Protein AF-A0A0F2N5J2-F1 (afdb_monomer)

Radius of gyration: 22.94 Å; Cα contacts (8 Å, |Δi|>4): 394; chains: 1; bounding box: 51×41×60 Å

Mean predicted aligned error: 8.31 Å

Sequence (215 aa):
MISTAQNNQRIVLIDVRDAEEAQTAHIENDVSIPWNVFIESKDKFPTDKNATIVLYGKNSKDGLALYPLVRGWGYLNVTVLEGGFNNWQANGLPIQNDTPATTITYVPFQKPGVLNIEDFIKAVKTTVSSVILLDVRSDEEVEEGKISGALAIPVDELTERIGEVSRDKRIYAYCSAGIRAEMAYLILKKSGYDAGYLDAELFITRSGEYRIIRK

Structure (mmCIF, N/CA/C/O backbone):
data_AF-A0A0F2N5J2-F1
#
_entry.id   AF-A0A0F2N5J2-F1
#
loop_
_atom_site.group_PDB
_atom_site.id
_atom_site.type_symbol
_atom_site.label_atom_id
_atom_site.label_alt_id
_atom_site.label_comp_id
_atom_site.label_asym_id
_atom_site.label_entity_id
_atom_site.label_seq_id
_atom_site.pdbx_PDB_ins_code
_atom_site.Cartn_x
_atom_site.Cartn_y
_atom_site.Cartn_z
_atom_site.occupancy
_atom_site.B_iso_or_equiv
_atom_site.auth_seq_id
_atom_site.auth_comp_id
_atom_site.auth_asym_id
_atom_site.auth_atom_id
_atom_site.pdbx_PDB_model_num
ATOM 1 N N . MET A 1 1 ? -7.988 -26.681 -14.329 1.00 30.47 1 MET A N 1
ATOM 2 C CA . MET A 1 1 ? -8.448 -25.280 -14.239 1.00 30.47 1 MET A CA 1
ATOM 3 C C . MET A 1 1 ? -7.308 -24.481 -13.646 1.00 30.47 1 MET A C 1
ATOM 5 O O . MET A 1 1 ? -6.969 -24.707 -12.493 1.00 30.47 1 MET A O 1
ATOM 9 N N . ILE A 1 2 ? -6.628 -23.683 -14.468 1.00 29.19 2 ILE A N 1
ATOM 10 C CA . ILE A 1 2 ? -5.480 -22.885 -14.032 1.00 29.19 2 ILE A CA 1
ATOM 11 C C . ILE A 1 2 ? -6.042 -21.757 -13.171 1.00 29.19 2 ILE A C 1
ATOM 13 O O . ILE A 1 2 ? -6.835 -20.947 -13.641 1.00 29.19 2 ILE A O 1
ATOM 17 N N . SER A 1 3 ? -5.683 -21.778 -11.892 1.00 29.69 3 SER A N 1
ATOM 18 C CA . SER A 1 3 ? -5.904 -20.683 -10.959 1.00 29.69 3 SER A CA 1
ATOM 19 C C . SER A 1 3 ? -5.231 -19.435 -11.529 1.00 29.69 3 SER A C 1
ATOM 21 O O . SER A 1 3 ? -4.011 -19.311 -11.446 1.00 29.69 3 SER A O 1
ATOM 23 N N . THR A 1 4 ? -6.003 -18.511 -12.098 1.00 34.12 4 THR A N 1
ATOM 24 C CA . THR A 1 4 ? -5.588 -17.118 -12.286 1.00 34.12 4 THR A CA 1
ATOM 25 C C . THR A 1 4 ? -5.356 -16.514 -10.907 1.00 34.12 4 THR A C 1
ATOM 27 O O . THR A 1 4 ? -6.242 -15.884 -10.330 1.00 34.12 4 THR A O 1
ATOM 30 N N . ALA A 1 5 ? -4.165 -16.739 -10.350 1.00 33.78 5 ALA A N 1
ATOM 31 C CA . ALA A 1 5 ? -3.621 -15.828 -9.366 1.00 33.78 5 ALA A CA 1
ATOM 32 C C . ALA A 1 5 ? -3.534 -14.486 -10.092 1.00 33.78 5 ALA A C 1
ATOM 34 O O . ALA A 1 5 ? -2.721 -14.322 -10.999 1.00 33.78 5 ALA A O 1
ATOM 35 N N . GLN A 1 6 ? -4.448 -13.566 -9.780 1.00 36.41 6 GLN A N 1
ATOM 36 C CA . GLN A 1 6 ? -4.275 -12.174 -10.165 1.00 36.41 6 GLN A CA 1
ATOM 37 C C . GLN A 1 6 ? -2.904 -11.778 -9.635 1.00 36.41 6 GLN A C 1
ATOM 39 O O . GLN A 1 6 ? -2.673 -11.815 -8.425 1.00 36.41 6 GLN A O 1
ATOM 44 N N . ASN A 1 7 ? -1.967 -11.554 -10.554 1.00 41.50 7 ASN A N 1
ATOM 45 C CA . ASN A 1 7 ? -0.589 -11.291 -10.206 1.00 41.50 7 ASN A CA 1
ATOM 46 C C . ASN A 1 7 ? -0.612 -9.976 -9.424 1.00 41.50 7 ASN A C 1
ATOM 48 O O . ASN A 1 7 ? -0.911 -8.920 -9.978 1.00 41.50 7 ASN A O 1
ATOM 52 N N . ASN A 1 8 ? -0.436 -10.064 -8.106 1.00 47.66 8 ASN A N 1
ATOM 53 C CA . ASN A 1 8 ? -0.607 -8.959 -7.165 1.00 47.66 8 ASN A CA 1
ATOM 54 C C . ASN A 1 8 ? 0.647 -8.070 -7.235 1.00 47.66 8 ASN A C 1
ATOM 56 O O . ASN A 1 8 ? 1.398 -7.917 -6.267 1.00 47.66 8 ASN A O 1
ATOM 60 N N . GLN A 1 9 ? 0.949 -7.581 -8.437 1.00 55.22 9 GLN A N 1
ATOM 61 C CA . GLN A 1 9 ? 2.196 -6.913 -8.744 1.00 55.22 9 GLN A CA 1
ATOM 62 C C . GLN A 1 9 ? 2.136 -5.486 -8.214 1.00 55.22 9 GLN A C 1
ATOM 64 O O . GLN A 1 9 ? 1.584 -4.577 -8.824 1.00 55.22 9 GLN A O 1
ATOM 69 N N . ARG A 1 10 ? 2.769 -5.292 -7.054 1.00 69.56 10 ARG A N 1
ATOM 70 C CA . ARG A 1 10 ? 3.089 -3.966 -6.496 1.00 69.56 10 ARG A CA 1
ATOM 71 C C . ARG A 1 10 ? 3.988 -3.137 -7.418 1.00 69.56 10 ARG A C 1
ATOM 73 O O . ARG A 1 10 ? 4.143 -1.938 -7.199 1.00 69.56 10 ARG A O 1
ATOM 80 N N . ILE A 1 11 ? 4.617 -3.803 -8.384 1.00 85.62 11 ILE A N 1
ATOM 81 C CA . ILE A 1 11 ? 5.654 -3.285 -9.259 1.00 85.62 11 ILE A CA 1
ATOM 82 C C . ILE A 1 11 ? 5.129 -3.296 -10.690 1.00 85.62 11 ILE A C 1
ATOM 84 O O . ILE A 1 11 ? 4.747 -4.344 -11.200 1.00 85.62 11 ILE A O 1
ATOM 88 N N . VAL A 1 12 ? 5.173 -2.139 -11.339 1.00 93.38 12 VAL A N 1
ATOM 89 C CA . VAL A 1 12 ? 5.055 -2.017 -12.789 1.00 93.38 12 VAL A CA 1
ATOM 90 C C . VAL A 1 12 ? 6.471 -2.010 -13.350 1.00 93.38 12 VAL A C 1
ATOM 92 O O . VAL A 1 12 ? 7.182 -1.010 -13.231 1.00 93.38 12 VAL A O 1
ATOM 95 N N . LEU A 1 13 ? 6.897 -3.144 -13.901 1.00 95.81 13 LEU A N 1
ATOM 96 C CA . LEU A 1 13 ? 8.190 -3.285 -14.564 1.00 95.81 13 LEU A CA 1
ATOM 97 C C . LEU A 1 13 ? 8.036 -2.877 -16.031 1.00 95.81 13 LEU A C 1
ATOM 99 O O . LEU A 1 13 ? 7.227 -3.460 -16.744 1.00 95.81 13 LEU A O 1
ATOM 103 N N . ILE A 1 14 ? 8.776 -1.863 -16.469 1.00 97.69 14 ILE A N 1
ATOM 104 C CA . ILE A 1 14 ? 8.635 -1.272 -17.800 1.00 97.69 14 ILE A CA 1
ATOM 105 C C . ILE A 1 14 ? 9.937 -1.432 -18.573 1.00 97.69 14 ILE A C 1
ATOM 107 O O . ILE A 1 14 ? 10.968 -0.879 -18.177 1.00 97.69 14 ILE A O 1
ATOM 111 N N . ASP A 1 15 ? 9.855 -2.150 -19.688 1.00 98.25 15 ASP A N 1
ATOM 112 C CA . ASP A 1 15 ? 10.911 -2.242 -20.688 1.00 98.25 15 ASP A CA 1
ATOM 113 C C . ASP A 1 15 ? 10.831 -1.040 -21.628 1.00 98.25 15 ASP A C 1
ATOM 115 O O . ASP A 1 15 ? 9.822 -0.846 -22.311 1.00 98.25 15 ASP A O 1
ATOM 119 N N . VAL A 1 16 ? 11.887 -0.232 -21.654 1.00 98.00 16 VAL A N 1
ATOM 120 C CA . VAL A 1 16 ? 11.974 0.972 -22.493 1.00 98.00 16 VAL A CA 1
ATOM 121 C C . VAL A 1 16 ? 12.833 0.779 -23.741 1.00 98.00 16 VAL A C 1
ATOM 123 O O . VAL A 1 16 ? 13.065 1.746 -24.470 1.00 98.00 16 VAL A O 1
ATOM 126 N N . ARG A 1 17 ? 13.310 -0.448 -23.996 1.00 97.94 17 ARG A N 1
ATOM 127 C CA . ARG A 1 17 ? 14.031 -0.810 -25.226 1.00 97.94 17 ARG A CA 1
ATOM 128 C C . ARG A 1 17 ? 13.139 -0.691 -26.458 1.00 97.94 17 ARG A C 1
ATOM 130 O O . ARG A 1 17 ? 11.915 -0.593 -26.364 1.00 97.94 17 ARG A O 1
ATOM 137 N N . ASP A 1 18 ? 13.762 -0.744 -27.629 1.00 95.94 18 ASP A N 1
ATOM 138 C CA . ASP A 1 18 ? 13.030 -0.825 -28.887 1.00 95.94 18 ASP A CA 1
ATOM 139 C C . ASP A 1 18 ? 12.170 -2.098 -28.943 1.00 95.94 18 ASP A C 1
ATOM 141 O O . ASP A 1 18 ? 12.540 -3.153 -28.420 1.00 95.94 18 ASP A O 1
ATOM 145 N N . ALA A 1 19 ? 11.019 -2.012 -29.615 1.00 94.81 19 ALA A N 1
ATOM 146 C CA . ALA A 1 19 ? 10.043 -3.103 -29.670 1.00 94.81 19 ALA A CA 1
ATOM 147 C C . ALA A 1 19 ? 10.635 -4.419 -30.210 1.00 94.81 19 ALA A C 1
ATOM 149 O O . ALA A 1 19 ? 10.244 -5.496 -29.772 1.00 94.81 19 ALA A O 1
ATOM 150 N N . GLU A 1 20 ? 11.598 -4.342 -31.132 1.00 94.75 20 GLU A N 1
ATOM 151 C CA . GLU A 1 20 ? 12.280 -5.511 -31.700 1.00 94.75 20 GLU A CA 1
ATOM 152 C C . GLU A 1 20 ? 13.169 -6.228 -30.670 1.00 94.75 20 GLU A C 1
ATOM 154 O O . GLU A 1 20 ? 13.201 -7.462 -30.618 1.00 94.75 20 GLU A O 1
ATOM 159 N N . GLU A 1 21 ? 13.862 -5.469 -29.811 1.00 95.69 21 GLU A N 1
ATOM 160 C CA . GLU A 1 21 ? 14.674 -6.031 -28.727 1.00 95.69 21 GLU A CA 1
ATOM 161 C C . GLU A 1 21 ? 13.779 -6.720 -27.688 1.00 95.69 21 GLU A C 1
ATOM 163 O O . GLU A 1 21 ? 14.081 -7.841 -27.274 1.00 95.69 21 GLU A O 1
ATOM 168 N N . ALA A 1 22 ? 12.663 -6.084 -27.315 1.00 95.06 22 ALA A N 1
ATOM 169 C CA . ALA A 1 22 ? 11.683 -6.645 -26.384 1.00 95.06 22 ALA A CA 1
ATOM 170 C C . ALA A 1 22 ? 10.996 -7.902 -26.949 1.00 95.06 22 ALA A C 1
ATOM 172 O O . ALA A 1 22 ? 10.815 -8.881 -26.234 1.00 95.06 22 ALA A O 1
ATOM 173 N N . GLN A 1 23 ? 10.677 -7.910 -28.248 1.00 95.38 23 GLN A N 1
ATOM 174 C CA . GLN A 1 23 ? 10.078 -9.058 -28.937 1.00 95.38 23 GLN A CA 1
ATOM 175 C C . GLN A 1 23 ? 11.035 -10.252 -29.060 1.00 95.38 23 GLN A C 1
ATOM 177 O O . GLN A 1 23 ? 10.583 -11.389 -29.188 1.00 95.38 23 GLN A O 1
ATOM 182 N N . THR A 1 24 ? 12.347 -10.003 -29.052 1.00 96.19 24 THR A N 1
ATOM 183 C CA . THR A 1 24 ? 13.354 -11.070 -29.076 1.00 96.19 24 THR A CA 1
ATOM 184 C C . THR A 1 24 ? 13.445 -11.755 -27.717 1.00 96.19 24 THR A C 1
ATOM 186 O O . THR A 1 24 ? 13.413 -12.981 -27.652 1.00 96.19 24 THR A O 1
ATOM 189 N N . ALA A 1 25 ? 13.586 -10.966 -26.649 1.00 97.25 25 ALA A N 1
ATOM 190 C CA . ALA A 1 25 ? 13.591 -11.459 -25.279 1.00 97.25 25 ALA A CA 1
ATOM 191 C C . ALA A 1 25 ? 13.340 -10.322 -24.282 1.00 97.25 25 ALA A C 1
ATOM 193 O O . ALA A 1 25 ? 13.910 -9.237 -24.428 1.00 97.25 25 ALA A O 1
ATOM 194 N N . HIS A 1 26 ? 12.574 -10.587 -23.226 1.00 97.75 26 HIS A N 1
ATOM 195 C CA . HIS A 1 26 ? 12.213 -9.601 -22.202 1.00 97.75 26 HIS A CA 1
ATOM 196 C C . HIS A 1 26 ? 12.079 -10.234 -20.808 1.00 97.75 26 HIS A C 1
ATOM 198 O O . HIS A 1 26 ? 12.213 -11.450 -20.649 1.00 97.75 26 HIS A O 1
ATOM 204 N N . ILE A 1 27 ? 11.918 -9.413 -19.769 1.00 96.62 27 ILE A N 1
ATOM 205 C CA . ILE A 1 27 ? 11.796 -9.900 -18.388 1.00 96.62 27 ILE A CA 1
ATOM 206 C C . ILE A 1 27 ? 10.358 -10.365 -18.143 1.00 96.62 27 ILE A C 1
ATOM 208 O O . ILE A 1 27 ? 9.403 -9.743 -18.591 1.00 96.62 27 ILE A O 1
ATOM 212 N N . GLU A 1 28 ? 10.186 -11.462 -17.407 1.00 91.44 28 GLU A N 1
ATOM 213 C CA . GLU A 1 28 ? 8.856 -11.975 -17.081 1.00 91.44 28 GLU A CA 1
ATOM 214 C C . GLU A 1 28 ? 7.981 -10.930 -16.356 1.00 91.44 28 GLU A C 1
ATOM 216 O O . GLU A 1 28 ? 8.405 -10.320 -15.371 1.00 91.44 28 GLU A O 1
ATOM 221 N N . ASN A 1 29 ? 6.724 -10.799 -16.799 1.00 89.12 29 ASN A N 1
ATOM 222 C CA . ASN A 1 29 ? 5.717 -9.870 -16.270 1.00 89.12 29 ASN A CA 1
ATOM 223 C C . ASN A 1 29 ? 6.063 -8.375 -16.405 1.00 89.12 29 ASN A C 1
ATOM 225 O O . ASN A 1 29 ? 5.572 -7.556 -15.622 1.00 89.12 29 ASN A O 1
ATOM 229 N N . ASP A 1 30 ? 6.915 -8.010 -17.357 1.00 94.75 30 ASP A N 1
ATOM 230 C CA . ASP A 1 30 ? 7.112 -6.616 -17.723 1.00 94.75 30 ASP A CA 1
ATOM 231 C C . ASP A 1 30 ? 6.030 -6.097 -18.684 1.00 94.75 30 ASP A C 1
ATOM 233 O O . ASP A 1 30 ? 5.117 -6.807 -19.116 1.00 94.75 30 ASP A O 1
ATOM 237 N N . VAL A 1 31 ? 6.132 -4.808 -18.991 1.00 96.31 31 VAL A N 1
ATOM 238 C CA . VAL A 1 31 ? 5.358 -4.139 -20.028 1.00 96.31 31 VAL A CA 1
ATOM 239 C C . VAL A 1 31 ? 6.329 -3.402 -20.937 1.00 96.31 31 VAL A C 1
ATOM 241 O O . VAL A 1 31 ? 7.076 -2.537 -20.481 1.00 96.31 31 VAL A O 1
ATOM 244 N N . SER A 1 32 ? 6.293 -3.705 -22.229 1.00 97.56 32 SER A N 1
ATOM 245 C CA . SER A 1 32 ? 7.065 -2.990 -23.237 1.00 97.56 32 SER A CA 1
ATOM 246 C C . SER A 1 32 ? 6.411 -1.647 -23.553 1.00 97.56 32 SER A C 1
ATOM 248 O O . SER A 1 32 ? 5.287 -1.573 -24.062 1.00 97.56 32 SER A O 1
ATOM 250 N N . ILE A 1 33 ? 7.125 -0.568 -23.234 1.00 97.88 33 ILE A N 1
ATOM 251 C CA . ILE A 1 33 ? 6.807 0.805 -23.628 1.00 97.88 33 ILE A CA 1
ATOM 252 C C . ILE A 1 33 ? 8.084 1.401 -24.226 1.00 97.88 33 ILE A C 1
ATOM 254 O O . ILE A 1 33 ? 8.863 2.027 -23.502 1.00 97.88 33 ILE A O 1
ATOM 258 N N . PRO A 1 34 ? 8.309 1.221 -25.538 1.00 97.31 34 PRO A N 1
ATOM 259 C CA . PRO A 1 34 ? 9.534 1.667 -26.182 1.00 97.31 34 PRO A CA 1
ATOM 260 C C . PRO A 1 34 ? 9.794 3.162 -26.013 1.00 97.31 34 PRO A C 1
ATOM 262 O O . PRO A 1 34 ? 8.866 3.981 -26.000 1.00 97.31 34 PRO A O 1
ATOM 265 N N . TRP A 1 35 ? 11.076 3.520 -25.921 1.00 94.44 35 TRP A N 1
ATOM 266 C CA . TRP A 1 35 ? 11.544 4.888 -25.689 1.00 94.44 35 TRP A CA 1
ATOM 267 C C . TRP A 1 35 ? 10.842 5.935 -26.568 1.00 94.44 35 TRP A C 1
ATOM 269 O O . TRP A 1 35 ? 10.404 6.978 -26.079 1.00 94.44 35 TRP A O 1
ATOM 279 N N . ASN A 1 36 ? 10.701 5.653 -27.865 1.00 94.38 36 ASN A N 1
ATOM 280 C CA . ASN A 1 36 ? 10.151 6.578 -28.859 1.00 94.38 36 ASN A CA 1
ATOM 281 C C . ASN A 1 36 ? 8.671 6.942 -28.638 1.00 94.38 36 ASN A C 1
ATOM 283 O O . ASN A 1 36 ? 8.246 7.997 -29.101 1.00 94.38 36 ASN A O 1
ATOM 287 N N . VAL A 1 37 ? 7.903 6.117 -27.920 1.00 95.56 37 VAL A N 1
ATOM 288 C CA . VAL A 1 37 ? 6.474 6.340 -27.612 1.00 95.56 37 VAL A CA 1
ATOM 289 C C . VAL A 1 37 ? 6.213 6.529 -26.113 1.00 95.56 37 VAL A C 1
ATOM 291 O O . VAL A 1 37 ? 5.061 6.600 -25.668 1.00 95.56 37 VAL A O 1
ATOM 294 N N . PHE A 1 38 ? 7.271 6.598 -25.301 1.00 96.56 38 PHE A N 1
ATOM 295 C CA . PHE A 1 38 ? 7.157 6.581 -23.845 1.00 96.56 38 PHE A CA 1
ATOM 296 C C . PHE A 1 38 ? 6.421 7.810 -23.300 1.00 96.56 38 PHE A C 1
ATOM 298 O O . PHE A 1 38 ? 5.537 7.682 -22.454 1.00 96.56 38 PHE A O 1
ATOM 305 N N . ILE A 1 39 ? 6.736 9.001 -23.819 1.00 96.06 39 ILE A N 1
ATOM 306 C CA . ILE A 1 39 ? 6.127 10.269 -23.379 1.00 96.06 39 ILE A CA 1
ATOM 307 C C . ILE A 1 39 ? 4.612 10.267 -23.631 1.00 96.06 39 ILE A C 1
ATOM 309 O O . ILE A 1 39 ? 3.837 10.652 -22.756 1.00 96.06 39 ILE A O 1
ATOM 313 N N . GLU A 1 40 ? 4.189 9.789 -24.801 1.00 95.94 40 GLU A N 1
ATOM 314 C CA . GLU A 1 40 ? 2.778 9.690 -25.202 1.00 95.94 40 GLU A CA 1
ATOM 315 C C . GLU A 1 40 ? 2.014 8.639 -24.387 1.00 95.94 40 GLU A C 1
ATOM 317 O O . GLU A 1 40 ? 0.791 8.682 -24.273 1.00 95.94 40 GLU A O 1
ATOM 322 N N . SER A 1 41 ? 2.733 7.704 -23.766 1.00 95.75 41 SER A N 1
ATOM 323 C CA . SER A 1 41 ? 2.151 6.634 -22.961 1.00 95.75 41 SER A CA 1
ATOM 324 C C . SER A 1 41 ? 1.810 7.058 -21.528 1.00 95.75 41 SER A C 1
ATOM 326 O O . SER A 1 41 ? 1.333 6.219 -20.768 1.00 95.75 41 SER A O 1
ATOM 328 N N . LYS A 1 42 ? 1.986 8.335 -21.150 1.00 96.06 42 LYS A N 1
ATOM 329 C CA . LYS A 1 42 ? 1.693 8.863 -19.801 1.00 96.06 42 LYS A CA 1
ATOM 330 C C . LYS A 1 42 ? 0.326 8.435 -19.259 1.00 96.06 42 LYS A C 1
ATOM 332 O O . LYS A 1 42 ? 0.238 8.005 -18.110 1.00 96.06 42 LYS A O 1
ATOM 337 N N . ASP A 1 43 ? -0.719 8.527 -20.077 1.00 95.19 43 ASP A N 1
ATOM 338 C CA . ASP A 1 43 ? -2.098 8.237 -19.658 1.00 95.19 43 ASP A CA 1
ATOM 339 C C . ASP A 1 43 ? -2.370 6.734 -19.472 1.00 95.19 43 ASP A C 1
ATOM 341 O O . ASP A 1 43 ? -3.413 6.352 -18.946 1.00 95.19 43 ASP A O 1
ATOM 345 N N . LYS A 1 44 ? -1.422 5.871 -19.860 1.00 93.44 44 LYS A N 1
ATOM 346 C CA . LYS A 1 44 ? -1.476 4.420 -19.628 1.00 93.44 44 LYS A CA 1
ATOM 347 C C . LYS A 1 44 ? -0.917 4.014 -18.259 1.00 93.44 44 LYS A C 1
ATOM 349 O O . LYS A 1 44 ? -1.076 2.861 -17.869 1.00 93.44 44 LYS A O 1
ATOM 354 N N . PHE A 1 45 ? -0.229 4.913 -17.549 1.00 94.81 45 PHE A N 1
ATOM 355 C CA . PHE A 1 45 ? 0.341 4.613 -16.232 1.00 94.81 45 PHE A CA 1
ATOM 356 C C . PHE A 1 45 ? -0.753 4.536 -15.148 1.00 94.81 45 PHE A C 1
ATOM 358 O O . PHE A 1 45 ? -1.821 5.129 -15.313 1.00 94.81 45 PHE A O 1
ATOM 365 N N . PRO A 1 46 ? -0.496 3.855 -14.012 1.00 92.25 46 PRO A N 1
ATOM 366 C CA . PRO A 1 46 ? -1.483 3.709 -12.945 1.00 92.25 46 PRO A CA 1
ATOM 367 C C . PRO A 1 46 ? -1.990 5.045 -12.397 1.00 92.25 46 PRO A C 1
ATOM 369 O O . PRO A 1 46 ? -1.218 5.950 -12.096 1.00 92.25 46 PRO A O 1
ATOM 372 N N . THR A 1 47 ? -3.293 5.164 -12.159 1.00 89.75 47 THR A N 1
ATOM 373 C CA . THR A 1 47 ? -3.840 6.344 -11.467 1.00 89.75 47 THR A CA 1
ATOM 374 C C . THR A 1 47 ? -3.329 6.459 -10.025 1.00 89.75 47 THR A C 1
ATOM 376 O O . THR A 1 47 ? -3.190 7.569 -9.510 1.00 89.75 47 THR A O 1
ATOM 379 N N . ASP A 1 48 ? -2.995 5.328 -9.399 1.00 87.00 48 ASP A N 1
ATOM 380 C CA . ASP A 1 48 ? -2.341 5.244 -8.095 1.00 87.00 48 ASP A CA 1
ATOM 381 C C . ASP A 1 48 ? -0.880 5.723 -8.161 1.00 87.00 48 ASP A C 1
ATOM 383 O O . ASP A 1 48 ? 0.000 5.054 -8.706 1.00 87.00 48 ASP A O 1
ATOM 387 N N . LYS A 1 49 ? -0.608 6.886 -7.564 1.00 89.00 49 LYS A N 1
ATOM 388 C CA . LYS A 1 49 ? 0.732 7.497 -7.533 1.00 89.00 49 LYS A CA 1
ATOM 389 C C . LYS A 1 49 ? 1.708 6.822 -6.572 1.00 89.00 49 LYS A C 1
ATOM 391 O O . LYS A 1 49 ? 2.904 7.110 -6.637 1.00 89.00 49 LYS A O 1
ATOM 396 N N . ASN A 1 50 ? 1.223 5.894 -5.749 1.00 85.00 50 ASN A N 1
ATOM 397 C CA . ASN A 1 50 ? 2.055 5.064 -4.886 1.00 85.00 50 ASN A CA 1
ATOM 398 C C . ASN A 1 50 ? 2.540 3.785 -5.582 1.00 85.00 50 ASN A C 1
ATOM 400 O O . ASN A 1 50 ? 3.393 3.091 -5.018 1.00 85.00 50 ASN A O 1
ATOM 404 N N . ALA A 1 51 ? 2.058 3.493 -6.799 1.00 88.75 51 ALA A N 1
ATOM 405 C CA . ALA A 1 51 ? 2.547 2.380 -7.604 1.00 88.75 51 ALA A CA 1
ATOM 406 C C . ALA A 1 51 ? 4.078 2.430 -7.725 1.00 88.75 51 ALA A C 1
ATOM 408 O O . ALA A 1 51 ? 4.657 3.479 -8.022 1.00 88.75 51 ALA A O 1
ATOM 409 N N . THR A 1 52 ? 4.739 1.292 -7.491 1.00 92.00 52 THR A N 1
ATOM 410 C CA . THR A 1 52 ? 6.189 1.197 -7.680 1.00 92.00 52 THR A CA 1
ATOM 411 C C . THR A 1 52 ? 6.471 0.996 -9.160 1.00 92.00 52 THR A C 1
ATOM 413 O O . THR A 1 52 ? 6.056 -0.005 -9.735 1.00 92.00 52 THR A O 1
ATOM 416 N N . ILE A 1 53 ? 7.174 1.938 -9.779 1.00 95.88 53 ILE A N 1
ATOM 417 C CA . ILE A 1 53 ? 7.550 1.881 -11.191 1.00 95.88 53 ILE A CA 1
ATOM 418 C C . ILE A 1 53 ? 9.029 1.509 -11.284 1.00 95.88 53 ILE A C 1
ATOM 420 O O . ILE A 1 53 ? 9.884 2.207 -10.735 1.00 95.88 53 ILE A O 1
ATOM 424 N N 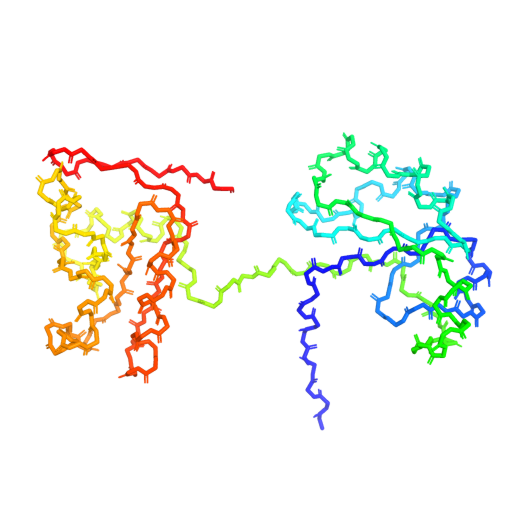. VAL A 1 54 ? 9.342 0.429 -11.992 1.00 97.31 54 VAL A N 1
ATOM 425 C CA . VAL A 1 54 ? 10.720 0.010 -12.270 1.00 97.31 54 VAL A CA 1
ATOM 426 C C . VAL A 1 54 ? 10.954 0.147 -13.764 1.00 97.31 54 VAL A C 1
ATOM 428 O O . VAL A 1 54 ? 10.295 -0.516 -14.554 1.00 97.31 54 VAL A O 1
ATOM 431 N N . LEU A 1 55 ? 11.886 1.007 -14.156 1.00 98.31 55 LEU A N 1
ATOM 432 C CA . LEU A 1 55 ? 12.265 1.201 -15.554 1.00 98.31 55 LEU A CA 1
ATOM 433 C C . LEU A 1 55 ? 13.497 0.361 -15.873 1.00 98.31 55 LEU A C 1
ATOM 435 O O . LEU A 1 55 ? 14.440 0.327 -15.080 1.00 98.31 55 LEU A O 1
ATOM 439 N N . TYR A 1 56 ? 13.548 -0.257 -17.044 1.00 98.12 56 TYR A N 1
ATOM 440 C CA . TYR A 1 56 ? 14.773 -0.882 -17.521 1.00 98.12 56 TYR A CA 1
ATOM 441 C C . TYR A 1 56 ? 14.923 -0.729 -19.031 1.00 98.12 56 TYR A C 1
ATOM 443 O O . TYR A 1 56 ? 13.956 -0.819 -19.774 1.00 98.12 56 TYR A O 1
ATOM 451 N N . GLY A 1 57 ? 16.150 -0.463 -19.475 1.00 97.62 57 GLY A N 1
ATOM 452 C CA . GLY A 1 57 ? 16.531 -0.527 -20.882 1.00 97.62 57 GLY A CA 1
ATOM 453 C C . GLY A 1 57 ? 17.502 -1.678 -21.120 1.00 97.62 57 GLY A C 1
ATOM 454 O O . GLY A 1 57 ? 17.661 -2.580 -20.289 1.00 97.62 57 GLY A O 1
ATOM 455 N N . LYS A 1 58 ? 18.262 -1.606 -22.214 1.00 97.56 58 LYS A N 1
ATOM 456 C CA . LYS A 1 58 ? 19.352 -2.563 -22.483 1.00 97.56 58 LYS A CA 1
ATOM 457 C C . LYS A 1 58 ? 20.387 -2.574 -21.356 1.00 97.56 58 LYS A C 1
ATOM 459 O O . LYS A 1 58 ? 20.925 -3.614 -20.986 1.00 97.56 58 LYS A O 1
ATOM 464 N N . ASN A 1 59 ? 20.633 -1.390 -20.807 1.00 97.12 59 ASN A N 1
ATOM 465 C CA . ASN A 1 59 ? 21.418 -1.115 -19.610 1.00 97.12 59 ASN A CA 1
ATOM 466 C C . ASN A 1 59 ? 20.701 -0.022 -18.785 1.00 97.12 59 AS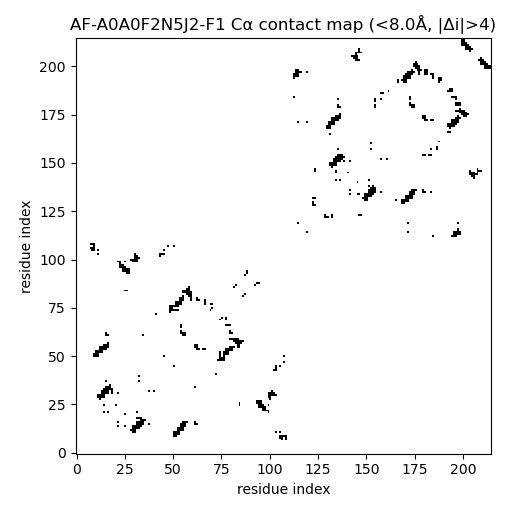N A C 1
ATOM 468 O O . ASN A 1 59 ? 19.592 0.387 -19.128 1.00 97.12 59 ASN A O 1
ATOM 472 N N . SER A 1 60 ? 21.321 0.486 -17.716 1.00 96.44 60 SER A N 1
ATOM 473 C CA . SER A 1 60 ? 20.682 1.492 -16.851 1.00 96.44 60 SER A CA 1
ATOM 474 C C . SER A 1 60 ? 20.414 2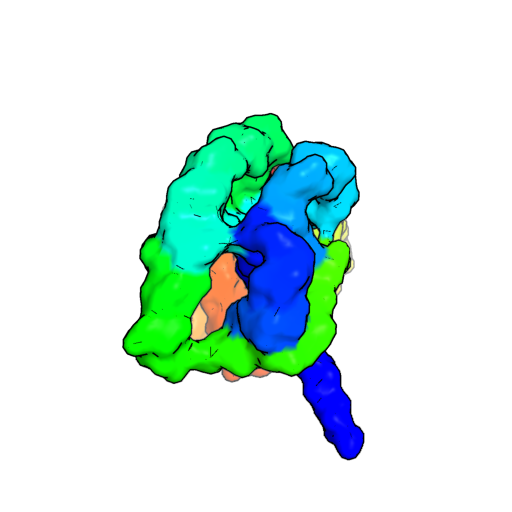.848 -17.524 1.00 96.44 60 SER A C 1
ATOM 476 O O . SER A 1 60 ? 19.641 3.632 -16.982 1.00 96.44 60 SER A O 1
ATOM 478 N N . LYS A 1 61 ? 21.060 3.183 -18.653 1.00 96.38 61 LYS A N 1
ATOM 479 C CA . LYS A 1 61 ? 21.029 4.543 -19.227 1.00 96.38 61 L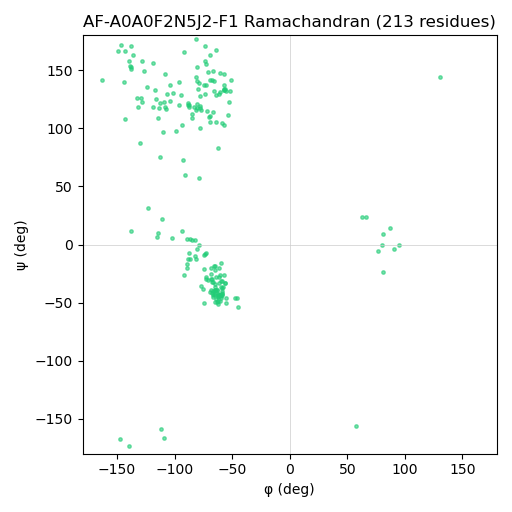YS A CA 1
ATOM 480 C C . LYS A 1 61 ? 19.625 4.986 -19.629 1.00 96.38 61 LYS A C 1
ATOM 482 O O . LYS A 1 61 ? 19.219 6.076 -19.238 1.00 96.38 61 LYS A O 1
ATOM 487 N N . ASP A 1 62 ? 18.894 4.147 -20.357 1.00 92.69 62 ASP A N 1
ATOM 488 C CA . ASP A 1 62 ? 17.570 4.507 -20.880 1.00 92.69 62 ASP A CA 1
ATOM 489 C C . ASP A 1 62 ? 16.575 4.685 -19.722 1.00 92.69 62 ASP A C 1
ATOM 491 O O . ASP A 1 62 ? 15.901 5.706 -19.603 1.00 92.69 62 ASP A O 1
ATOM 495 N N . GLY A 1 63 ? 16.571 3.759 -18.759 1.00 93.12 63 GLY A N 1
ATOM 496 C CA . GLY A 1 63 ? 15.758 3.909 -17.549 1.00 93.12 63 GLY A CA 1
ATOM 497 C C . GLY A 1 63 ? 16.104 5.176 -16.752 1.00 93.12 63 GLY A C 1
ATOM 498 O O . GLY A 1 63 ? 15.206 5.903 -16.326 1.00 93.12 63 GLY A O 1
ATOM 499 N N . LEU A 1 64 ? 17.396 5.491 -16.587 1.00 96.44 64 LEU A N 1
ATOM 500 C CA . LEU A 1 64 ? 17.850 6.694 -15.874 1.00 96.44 64 LEU A CA 1
ATOM 501 C C . LEU A 1 64 ? 17.454 7.991 -16.583 1.00 96.44 64 LEU A C 1
ATOM 503 O O . LEU A 1 64 ? 17.153 8.980 -15.916 1.00 96.44 64 LEU A O 1
ATOM 507 N N . ALA A 1 65 ? 17.428 8.002 -17.913 1.00 96.75 65 ALA A N 1
ATOM 508 C CA . ALA A 1 65 ? 17.041 9.183 -18.671 1.00 96.75 65 ALA A CA 1
ATOM 509 C C . ALA A 1 65 ? 15.524 9.468 -18.592 1.00 96.75 65 ALA A C 1
ATOM 511 O O . ALA A 1 65 ? 15.125 10.633 -18.625 1.00 96.75 65 ALA A O 1
ATOM 512 N N . LEU A 1 66 ? 14.682 8.444 -18.395 1.00 97.38 66 LEU A N 1
ATOM 513 C CA . LEU A 1 66 ? 13.228 8.595 -18.187 1.00 97.38 66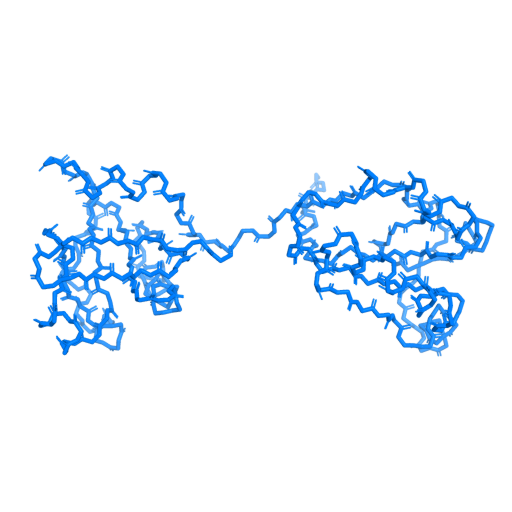 LEU A CA 1
ATOM 514 C C . LEU A 1 66 ? 12.823 8.771 -16.721 1.00 97.38 66 LEU A C 1
ATOM 516 O O . LEU A 1 66 ? 11.750 9.305 -16.438 1.00 97.38 66 LEU A O 1
ATOM 520 N N . TYR A 1 67 ? 13.677 8.376 -15.778 1.00 97.38 67 TYR A N 1
ATOM 521 C CA . TYR A 1 67 ? 13.446 8.525 -14.341 1.00 97.38 67 TYR A CA 1
ATOM 522 C C . TYR A 1 67 ? 12.892 9.907 -13.920 1.00 97.38 67 TYR A C 1
ATOM 524 O O . TYR A 1 67 ? 11.842 9.948 -13.267 1.00 97.38 67 TYR A O 1
ATOM 532 N N . PRO A 1 68 ? 13.514 11.055 -14.281 1.00 97.81 68 PRO A N 1
ATOM 533 C CA . PRO A 1 68 ? 13.007 12.363 -13.863 1.00 97.81 68 PRO A CA 1
ATOM 534 C C . PRO A 1 68 ? 11.649 12.703 -14.489 1.00 97.81 68 PRO A C 1
ATOM 536 O O . PRO A 1 68 ? 10.833 13.360 -13.843 1.00 97.81 68 PRO A O 1
ATOM 539 N N . LEU A 1 69 ? 11.378 12.233 -15.711 1.00 97.69 69 LEU A N 1
ATOM 540 C CA . LEU A 1 69 ? 10.100 12.437 -16.391 1.00 97.69 69 LEU A CA 1
ATOM 541 C C . LEU A 1 69 ? 8.962 11.731 -15.645 1.00 97.69 69 LEU A C 1
ATOM 543 O O . LEU A 1 69 ? 7.952 12.361 -15.332 1.00 97.69 69 LEU A O 1
ATOM 547 N N . VAL A 1 70 ? 9.146 10.449 -15.310 1.00 97.88 70 VAL A N 1
ATOM 548 C CA . VAL A 1 70 ? 8.139 9.657 -14.583 1.00 97.88 70 VAL A CA 1
ATOM 549 C C . VAL A 1 70 ? 7.897 10.242 -13.190 1.00 97.88 70 VAL A C 1
ATOM 551 O O . VAL A 1 70 ? 6.747 10.372 -12.767 1.00 97.88 70 VAL A O 1
ATOM 554 N N . ARG A 1 71 ? 8.949 10.708 -12.504 1.00 97.31 71 ARG A N 1
ATOM 555 C CA . ARG A 1 71 ? 8.788 11.452 -11.243 1.00 97.31 71 ARG A CA 1
ATOM 556 C C . ARG A 1 71 ? 8.040 12.768 -11.417 1.00 97.31 71 ARG A C 1
ATOM 558 O O . ARG A 1 71 ? 7.188 13.097 -10.593 1.00 97.31 71 ARG A O 1
ATOM 565 N N . GLY A 1 72 ? 8.290 13.486 -12.510 1.00 97.38 72 GLY A N 1
ATOM 566 C CA . GLY A 1 72 ? 7.546 14.688 -12.892 1.00 97.38 72 GLY A CA 1
ATOM 567 C C . GLY A 1 72 ? 6.052 14.442 -13.136 1.00 97.38 72 GLY A C 1
ATOM 568 O O . GLY A 1 72 ? 5.255 15.372 -13.049 1.00 97.38 72 GLY A O 1
ATOM 569 N N . TRP A 1 73 ? 5.636 13.196 -13.386 1.00 96.94 73 TRP A N 1
ATOM 570 C CA . TRP A 1 73 ? 4.223 12.800 -13.488 1.00 96.94 73 TRP A CA 1
ATOM 571 C C . TRP A 1 73 ? 3.567 12.444 -12.143 1.00 96.94 73 TRP A C 1
ATOM 573 O O . TRP A 1 73 ? 2.403 12.024 -12.119 1.00 96.94 73 TRP A O 1
ATOM 583 N N . GLY A 1 74 ? 4.291 12.611 -11.033 1.00 94.81 74 GLY A N 1
ATOM 584 C CA . GLY A 1 74 ? 3.794 12.424 -9.670 1.00 94.81 74 GLY A CA 1
ATOM 585 C C . GLY A 1 74 ? 4.060 11.047 -9.063 1.00 94.81 74 GLY A C 1
ATOM 586 O O . GLY A 1 74 ? 3.694 10.838 -7.912 1.00 94.81 74 GLY A O 1
ATOM 587 N N . TYR A 1 75 ? 4.696 10.116 -9.781 1.00 94.88 75 TYR A N 1
ATOM 588 C CA . TYR A 1 75 ? 5.113 8.838 -9.194 1.00 94.88 75 TYR A CA 1
ATOM 589 C C . TYR A 1 75 ? 6.378 9.053 -8.369 1.00 94.88 75 TYR A C 1
ATOM 591 O O . TYR A 1 75 ? 7.415 9.444 -8.902 1.00 94.88 75 TYR A O 1
ATOM 599 N N . LEU A 1 76 ? 6.310 8.817 -7.063 1.00 91.19 76 LEU A N 1
ATOM 600 C CA . LEU A 1 76 ? 7.468 9.010 -6.182 1.00 91.19 76 LEU A CA 1
ATOM 601 C C . LEU A 1 76 ? 8.290 7.729 -6.012 1.00 91.19 76 LEU A C 1
ATOM 603 O O . LEU A 1 76 ? 9.503 7.804 -5.823 1.00 91.19 76 LEU A O 1
ATOM 607 N N . ASN A 1 77 ? 7.652 6.570 -6.179 1.00 92.88 77 ASN A N 1
ATOM 608 C CA . ASN A 1 77 ? 8.264 5.248 -6.062 1.00 92.88 77 ASN A CA 1
ATOM 609 C C . ASN A 1 77 ? 8.797 4.769 -7.420 1.00 92.88 77 ASN A C 1
ATOM 611 O O . ASN A 1 77 ? 8.350 3.756 -7.951 1.00 92.88 77 ASN A O 1
ATOM 615 N N . VAL A 1 78 ? 9.725 5.525 -8.009 1.00 96.44 78 VAL A N 1
ATOM 616 C CA . VAL A 1 78 ? 10.367 5.175 -9.287 1.00 96.44 78 VAL A CA 1
ATOM 617 C C . VAL A 1 78 ? 11.775 4.665 -9.015 1.00 96.44 78 VAL A C 1
ATOM 619 O O . VAL A 1 78 ? 12.500 5.258 -8.217 1.00 96.44 78 VAL A O 1
ATOM 622 N N . THR A 1 79 ? 12.187 3.597 -9.689 1.00 97.00 79 THR A N 1
ATOM 623 C CA . THR A 1 79 ? 13.572 3.112 -9.689 1.00 97.00 79 THR A CA 1
ATOM 624 C C . THR A 1 79 ? 13.964 2.579 -11.066 1.00 97.00 79 THR A C 1
ATOM 626 O O . THR A 1 79 ? 13.114 2.395 -11.938 1.00 97.00 79 THR A O 1
ATOM 629 N N . VAL A 1 80 ? 15.259 2.361 -11.278 1.00 98.12 80 VAL A N 1
ATOM 630 C CA . VAL A 1 80 ? 15.816 1.805 -12.515 1.00 98.12 80 VAL A CA 1
ATOM 631 C C . VAL A 1 80 ? 16.478 0.473 -12.197 1.00 98.12 80 VAL A C 1
ATOM 633 O O . VAL A 1 80 ? 17.239 0.382 -11.235 1.00 98.12 80 VAL A O 1
ATOM 636 N N . LEU A 1 81 ? 16.205 -0.553 -13.001 1.00 97.50 81 LEU A N 1
ATOM 637 C CA . LEU A 1 81 ? 16.867 -1.847 -12.873 1.00 97.50 81 LEU A CA 1
ATOM 638 C C . LEU A 1 81 ? 18.353 -1.705 -13.219 1.00 97.50 81 LEU A C 1
ATOM 640 O O . LEU A 1 81 ? 18.725 -1.417 -14.360 1.00 97.50 81 LEU A O 1
ATOM 644 N N . GLU A 1 82 ? 19.210 -1.912 -12.225 1.00 96.38 82 GLU A N 1
ATOM 645 C CA . GLU A 1 82 ? 20.649 -1.745 -12.377 1.00 96.38 82 GLU A CA 1
ATOM 646 C C . GLU A 1 82 ? 21.242 -2.750 -13.378 1.00 96.38 82 GLU A C 1
ATOM 648 O O . GLU A 1 82 ? 21.012 -3.959 -13.316 1.00 96.38 82 GLU A O 1
ATOM 653 N N . GLY A 1 83 ? 22.003 -2.229 -14.341 1.00 96.56 83 GLY A N 1
ATOM 654 C CA . GLY A 1 83 ? 22.602 -3.004 -15.422 1.00 96.56 83 GLY A CA 1
ATOM 655 C C . GLY A 1 83 ? 21.619 -3.400 -16.532 1.00 96.56 83 GLY A C 1
ATOM 656 O O . GLY A 1 83 ? 22.065 -3.901 -17.565 1.00 96.56 83 GLY A O 1
ATOM 657 N N . GLY A 1 84 ? 20.321 -3.117 -16.366 1.00 97.88 84 GLY A N 1
ATOM 658 C CA . GLY A 1 84 ? 19.261 -3.384 -17.341 1.00 97.88 84 GLY A CA 1
ATOM 659 C C . GLY A 1 84 ? 19.147 -4.854 -17.753 1.00 97.88 84 GLY A C 1
ATOM 660 O O . GLY A 1 84 ? 19.579 -5.764 -17.040 1.00 97.88 84 GLY A O 1
ATOM 661 N N . PHE A 1 85 ? 18.578 -5.079 -18.939 1.00 98.12 85 PHE A N 1
ATOM 662 C CA . PH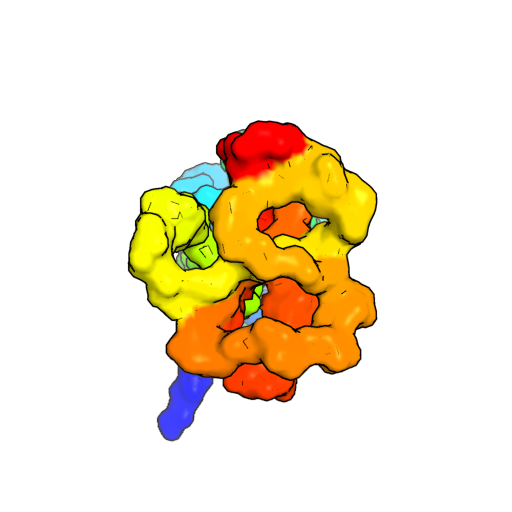E A 1 85 ? 18.350 -6.420 -19.481 1.00 98.12 85 PHE A CA 1
ATOM 663 C C . PHE A 1 85 ? 19.641 -7.235 -19.640 1.00 98.12 85 PHE A C 1
ATOM 665 O O . PHE A 1 85 ? 19.666 -8.421 -19.322 1.00 98.12 85 PHE A O 1
ATOM 672 N N . ASN A 1 86 ? 20.735 -6.605 -20.081 1.00 97.56 86 ASN A N 1
ATOM 673 C CA . ASN A 1 86 ? 22.007 -7.303 -20.284 1.00 97.56 86 ASN A CA 1
ATOM 674 C C . ASN A 1 86 ? 22.525 -7.934 -18.987 1.00 97.56 86 ASN A C 1
ATOM 676 O O . ASN A 1 86 ? 22.969 -9.080 -18.991 1.00 97.56 86 ASN A O 1
ATOM 680 N N . ASN A 1 87 ? 22.467 -7.192 -17.876 1.00 98.12 87 ASN A N 1
ATOM 681 C CA . ASN A 1 87 ? 22.886 -7.711 -16.578 1.00 98.12 87 ASN A CA 1
ATOM 682 C C . ASN A 1 87 ? 21.921 -8.791 -16.073 1.00 98.12 87 ASN A C 1
ATOM 684 O O . ASN A 1 87 ? 22.370 -9.819 -15.574 1.00 98.12 87 ASN A O 1
ATOM 688 N N . TRP A 1 88 ? 20.611 -8.599 -16.252 1.00 97.50 88 TRP A N 1
ATOM 689 C CA . TRP A 1 88 ? 19.601 -9.605 -15.911 1.00 97.50 88 TRP A CA 1
ATOM 690 C C . TRP A 1 88 ? 19.873 -10.946 -16.608 1.00 97.50 88 TRP A C 1
ATOM 692 O O . TRP A 1 88 ? 19.972 -11.988 -15.958 1.00 97.50 88 TRP A O 1
ATOM 702 N N . GLN A 1 89 ? 20.094 -10.900 -17.923 1.00 96.88 89 GLN A N 1
ATOM 703 C CA . GLN A 1 89 ? 20.395 -12.070 -18.741 1.00 96.88 89 GLN A CA 1
ATOM 704 C C . GLN A 1 89 ? 21.750 -12.698 -18.384 1.00 96.88 89 GLN A C 1
ATOM 706 O O . GLN A 1 89 ? 21.843 -13.918 -18.270 1.00 96.88 89 GLN A O 1
ATOM 711 N N . ALA A 1 90 ? 22.794 -11.892 -18.165 1.00 97.81 90 ALA A N 1
ATOM 712 C CA . ALA A 1 90 ? 24.121 -12.389 -17.788 1.00 97.81 90 ALA A CA 1
ATOM 713 C C . ALA A 1 90 ? 24.119 -13.150 -16.451 1.00 97.81 90 ALA A C 1
ATOM 715 O O . ALA A 1 90 ? 24.930 -14.053 -16.258 1.00 97.81 90 ALA A O 1
ATOM 716 N N . ASN A 1 91 ? 23.191 -12.818 -15.549 1.00 97.62 91 ASN A N 1
ATOM 717 C CA . ASN A 1 91 ? 22.993 -13.523 -14.281 1.00 97.62 91 ASN A CA 1
ATOM 718 C C . ASN A 1 91 ? 22.078 -14.758 -14.402 1.00 97.62 91 ASN A C 1
ATOM 720 O O . ASN A 1 91 ? 21.774 -15.389 -13.392 1.00 97.62 91 ASN A O 1
ATOM 724 N N . GLY A 1 92 ? 21.631 -15.118 -15.611 1.00 96.44 92 GLY A N 1
ATOM 725 C CA . GLY A 1 92 ? 20.779 -16.287 -15.845 1.00 96.44 92 GLY A CA 1
ATOM 726 C C . GLY A 1 92 ? 19.388 -16.176 -15.216 1.00 96.44 92 GLY A C 1
ATOM 727 O O . GLY A 1 92 ? 18.769 -17.199 -14.926 1.00 96.44 92 GLY A O 1
ATOM 728 N N . LEU A 1 93 ? 18.909 -14.953 -14.966 1.00 95.62 93 LEU A N 1
ATOM 729 C CA . LEU A 1 93 ? 17.576 -14.724 -14.416 1.00 95.62 93 LEU A CA 1
ATOM 730 C C . LEU A 1 93 ? 16.489 -15.003 -15.474 1.00 95.62 93 LEU A C 1
ATOM 732 O O . LEU A 1 93 ? 16.769 -14.913 -16.673 1.00 95.62 93 LEU A O 1
ATOM 736 N N . PRO A 1 94 ? 15.249 -15.333 -15.059 1.00 95.00 94 PRO A N 1
ATOM 737 C CA . PRO A 1 94 ? 14.181 -15.710 -15.982 1.00 95.00 94 PRO A CA 1
ATOM 738 C C . PRO A 1 94 ? 13.893 -14.643 -17.043 1.00 95.00 94 PRO A C 1
ATOM 740 O O . PRO A 1 94 ? 13.744 -13.463 -16.724 1.00 95.00 94 PRO A O 1
ATOM 743 N N . ILE A 1 95 ? 13.780 -15.079 -18.297 1.00 96.31 95 ILE A N 1
ATOM 744 C CA . ILE A 1 95 ? 13.369 -14.261 -19.442 1.00 96.31 95 ILE A CA 1
ATOM 745 C C . ILE A 1 95 ? 12.229 -14.951 -20.188 1.00 96.31 95 ILE A C 1
ATOM 747 O O . ILE A 1 95 ? 12.083 -16.173 -20.123 1.00 96.31 95 ILE A O 1
ATOM 751 N N . GLN A 1 96 ? 11.465 -14.164 -20.929 1.00 96.62 96 GLN A N 1
ATOM 752 C CA . GLN A 1 96 ? 10.458 -14.620 -21.876 1.00 96.62 96 GLN A CA 1
ATOM 753 C C . GLN A 1 96 ? 10.945 -14.358 -23.303 1.00 96.62 96 GLN A C 1
ATOM 755 O O . GLN A 1 96 ? 11.676 -13.398 -23.542 1.00 96.62 96 GLN A O 1
ATOM 760 N N . ASN A 1 97 ? 10.570 -15.236 -24.235 1.00 95.50 97 ASN A N 1
ATOM 761 C CA . ASN A 1 97 ? 10.864 -15.109 -25.672 1.00 95.50 97 ASN A CA 1
ATOM 762 C C . ASN A 1 97 ? 9.558 -15.142 -26.490 1.00 95.50 97 ASN A C 1
ATOM 764 O O . ASN A 1 97 ? 9.511 -15.707 -27.584 1.00 95.50 97 ASN A O 1
ATOM 768 N N . ASP A 1 98 ? 8.474 -14.633 -25.907 1.00 93.31 98 ASP A N 1
ATOM 769 C CA . ASP A 1 98 ? 7.164 -14.499 -26.531 1.00 93.31 98 ASP A CA 1
ATOM 770 C C . ASP A 1 98 ? 6.846 -13.019 -26.813 1.00 93.31 98 ASP A C 1
ATOM 772 O O . ASP A 1 98 ? 7.736 -12.171 -26.886 1.00 93.31 98 ASP A O 1
ATOM 776 N N . THR A 1 99 ? 5.588 -12.709 -27.128 1.00 94.62 99 THR A N 1
ATOM 777 C CA . THR A 1 99 ? 5.166 -11.327 -27.382 1.00 94.62 99 THR A CA 1
ATOM 778 C C . THR A 1 99 ? 4.999 -10.584 -26.054 1.00 94.62 99 THR A C 1
ATOM 780 O O . THR A 1 99 ? 4.116 -10.961 -25.278 1.00 94.62 99 THR A O 1
ATOM 783 N N . PRO A 1 100 ? 5.763 -9.501 -25.807 1.00 94.44 100 PRO A N 1
ATOM 784 C CA . PRO A 1 100 ? 5.679 -8.764 -24.555 1.00 94.44 100 PRO A CA 1
ATOM 785 C C . PRO A 1 100 ? 4.324 -8.069 -24.406 1.00 94.44 100 PRO A C 1
ATOM 787 O O . PRO A 1 100 ? 3.707 -7.623 -25.379 1.00 94.44 100 PRO A O 1
ATOM 790 N N . ALA A 1 101 ? 3.871 -7.913 -23.163 1.00 94.94 101 ALA A N 1
ATOM 791 C CA . ALA A 1 101 ? 2.685 -7.120 -22.880 1.00 94.94 101 ALA A CA 1
ATOM 792 C C . ALA A 1 101 ? 2.941 -5.641 -23.213 1.00 94.94 101 ALA A C 1
ATOM 794 O O . ALA A 1 101 ? 3.995 -5.097 -22.906 1.00 94.94 101 ALA A O 1
ATOM 795 N N . THR A 1 102 ? 1.954 -4.955 -23.790 1.00 94.88 102 THR A N 1
ATOM 796 C CA . THR A 1 102 ? 2.038 -3.515 -24.122 1.00 94.88 102 THR A CA 1
ATOM 797 C C . THR A 1 102 ? 1.050 -2.669 -23.316 1.00 94.88 102 THR A C 1
ATOM 799 O O . THR A 1 102 ? 0.795 -1.502 -23.622 1.00 94.88 102 THR A O 1
ATOM 802 N N . THR A 1 103 ? 0.407 -3.269 -22.315 1.00 93.06 103 THR A N 1
ATOM 803 C CA . THR A 1 103 ? -0.601 -2.626 -21.471 1.00 93.06 103 THR A CA 1
ATOM 804 C C . THR A 1 103 ? -0.259 -2.847 -20.009 1.00 93.06 103 THR A C 1
ATOM 806 O O . THR A 1 103 ? -0.114 -3.983 -19.562 1.00 93.06 103 THR A O 1
ATOM 809 N N . ILE A 1 104 ? -0.173 -1.748 -19.257 1.00 91.31 104 ILE A N 1
ATOM 810 C CA . ILE A 1 104 ? 0.025 -1.794 -17.812 1.00 91.31 104 ILE A CA 1
ATOM 811 C C . ILE A 1 104 ? -1.248 -2.335 -17.165 1.00 91.31 104 ILE A C 1
ATOM 813 O O . ILE A 1 104 ? -2.280 -1.668 -17.134 1.00 91.31 104 ILE A O 1
ATOM 817 N N . THR A 1 105 ? -1.155 -3.547 -16.623 1.00 84.56 105 THR A N 1
ATOM 818 C CA . THR A 1 105 ? -2.186 -4.111 -15.751 1.00 84.56 105 THR A CA 1
ATOM 819 C C . THR A 1 105 ? -1.736 -3.912 -14.312 1.00 84.56 105 THR A C 1
ATOM 821 O O . THR A 1 105 ? -0.914 -4.665 -13.802 1.00 84.56 105 THR A O 1
ATOM 824 N N . TYR A 1 106 ? -2.245 -2.863 -13.666 1.00 81.50 106 TYR A N 1
ATOM 825 C CA . TYR A 1 106 ? -1.948 -2.560 -12.268 1.00 81.50 106 TYR A CA 1
ATOM 826 C C . TYR A 1 106 ? -3.198 -2.740 -11.416 1.00 81.50 106 TYR A C 1
ATOM 828 O O . TYR A 1 106 ? -4.215 -2.078 -11.632 1.00 81.50 106 TYR A O 1
ATOM 836 N N . VAL A 1 107 ? -3.097 -3.613 -10.419 1.00 74.19 107 VAL A N 1
ATOM 837 C CA . VAL A 1 107 ? -4.091 -3.730 -9.356 1.00 74.19 107 VAL A CA 1
ATOM 838 C C . VAL A 1 107 ? -3.456 -3.141 -8.099 1.00 74.19 107 VAL A C 1
ATOM 840 O O . VAL A 1 107 ? -2.450 -3.684 -7.639 1.00 74.19 107 VAL A O 1
ATOM 843 N N . PRO A 1 108 ? -4.002 -2.043 -7.537 1.00 71.44 108 PRO A N 1
ATOM 844 C CA . PRO A 1 108 ? -3.506 -1.498 -6.282 1.00 71.44 108 PRO A CA 1
ATOM 845 C C . PRO A 1 108 ? -3.459 -2.595 -5.221 1.00 71.44 108 PRO A C 1
ATOM 847 O O . PRO A 1 108 ? -4.476 -3.230 -4.926 1.00 71.44 108 PRO A O 1
ATOM 850 N N . PHE A 1 109 ? -2.281 -2.829 -4.642 1.00 69.69 109 PHE A N 1
ATOM 851 C CA . PHE A 1 109 ? -2.155 -3.794 -3.560 1.00 69.69 109 PHE A CA 1
ATOM 852 C C . PHE A 1 109 ? -2.859 -3.241 -2.322 1.00 69.69 109 PHE A C 1
ATOM 854 O O . PHE A 1 109 ? -2.347 -2.355 -1.639 1.00 69.69 109 PHE A O 1
ATOM 861 N N . GLN A 1 110 ? -4.027 -3.790 -2.014 1.00 69.69 110 GLN A N 1
ATOM 862 C CA . GLN A 1 110 ? -4.692 -3.526 -0.749 1.00 69.69 110 GLN A CA 1
ATOM 863 C C . GLN A 1 110 ? -4.195 -4.541 0.272 1.00 69.69 110 GLN A C 1
ATOM 865 O O . GLN A 1 110 ? -4.337 -5.753 0.083 1.00 69.69 110 GLN A O 1
ATOM 870 N N . LYS A 1 111 ? -3.595 -4.054 1.363 1.00 79.56 111 LYS A N 1
ATOM 871 C CA . LYS A 1 111 ? -3.276 -4.922 2.496 1.00 79.56 111 LYS A CA 1
ATOM 872 C C . LYS A 1 111 ? -4.581 -5.587 2.971 1.00 79.56 111 LYS A C 1
ATOM 874 O O . LYS A 1 111 ? -5.596 -4.896 3.107 1.00 79.56 111 LYS A O 1
ATOM 879 N N . PRO A 1 112 ? -4.592 -6.911 3.204 1.00 87.50 112 PRO A N 1
ATOM 880 C CA . PRO A 1 112 ? -5.790 -7.587 3.681 1.00 87.50 112 PRO A CA 1
ATOM 881 C C . PRO A 1 112 ? -6.302 -6.934 4.963 1.00 87.50 112 PRO A C 1
ATOM 883 O O . PRO A 1 112 ? -5.521 -6.727 5.883 1.00 87.50 112 PRO A O 1
ATOM 886 N N . GLY A 1 113 ? -7.600 -6.643 5.034 1.00 92.19 113 GLY A N 1
ATOM 887 C CA . GLY A 1 113 ? -8.227 -6.095 6.238 1.00 92.19 113 GLY A CA 1
ATOM 888 C C . GLY A 1 113 ? -8.271 -4.573 6.338 1.00 92.19 113 GLY A C 1
ATOM 889 O O . GLY A 1 113 ? -8.895 -4.082 7.275 1.00 92.19 113 GLY A O 1
ATOM 890 N N . VAL A 1 114 ? -7.682 -3.823 5.400 1.00 93.56 114 VAL A N 1
ATOM 891 C CA . VAL A 1 114 ? -7.821 -2.357 5.384 1.00 93.56 114 VAL A CA 1
ATOM 892 C C . VAL A 1 114 ? -9.289 -1.973 5.203 1.00 93.56 114 VAL A C 1
ATOM 894 O O . VAL A 1 114 ? -9.972 -2.456 4.300 1.00 93.56 114 VAL A O 1
ATOM 897 N N . LEU A 1 115 ? -9.777 -1.098 6.077 1.00 93.31 115 LEU A N 1
ATOM 898 C CA . LEU A 1 115 ? -11.132 -0.563 6.024 1.00 93.31 115 LEU A CA 1
ATOM 899 C C . LEU A 1 115 ? -11.233 0.584 5.020 1.00 93.31 115 LEU A C 1
ATOM 901 O O . LEU A 1 115 ? -10.347 1.436 4.934 1.00 93.31 115 LEU A O 1
ATOM 905 N N . ASN A 1 116 ? -12.373 0.669 4.333 1.00 90.38 116 ASN A N 1
ATOM 906 C CA . ASN A 1 116 ? -12.750 1.900 3.653 1.00 90.38 116 ASN A CA 1
ATOM 907 C C . ASN A 1 116 ? -12.997 2.998 4.707 1.00 90.38 116 ASN A C 1
ATOM 909 O O . ASN A 1 116 ? -13.696 2.784 5.700 1.00 90.38 116 ASN A O 1
ATOM 913 N N . ILE A 1 117 ? -12.422 4.184 4.493 1.00 90.75 117 ILE A N 1
ATOM 914 C CA . ILE A 1 117 ? -12.543 5.325 5.413 1.00 90.75 117 ILE A CA 1
ATOM 915 C C . ILE A 1 117 ? -14.008 5.728 5.621 1.00 90.75 117 ILE A C 1
ATOM 917 O O . ILE A 1 117 ? -14.393 6.088 6.732 1.00 90.75 117 ILE A O 1
ATOM 921 N N . GLU A 1 118 ? -14.838 5.660 4.583 1.00 91.25 118 GLU A N 1
ATOM 922 C CA . GLU A 1 118 ? -16.260 6.001 4.669 1.00 91.25 118 GLU A CA 1
ATOM 923 C C . GLU A 1 118 ? -17.018 5.009 5.555 1.00 91.25 118 GLU A C 1
ATOM 925 O O . GLU A 1 118 ? -17.818 5.427 6.396 1.00 91.25 118 GLU A O 1
ATOM 930 N N . ASP A 1 119 ? -16.701 3.716 5.450 1.00 92.12 119 ASP A N 1
ATOM 931 C CA . ASP A 1 119 ? -17.270 2.679 6.314 1.00 92.12 119 ASP A CA 1
ATOM 932 C C . ASP A 1 119 ? -16.845 2.870 7.772 1.00 92.12 119 ASP A C 1
ATOM 934 O O . ASP A 1 119 ? -17.668 2.726 8.680 1.00 92.12 119 ASP A O 1
ATOM 938 N N . PHE A 1 120 ? -15.583 3.244 8.011 1.00 94.19 120 PHE A N 1
ATOM 939 C CA . PHE A 1 120 ? -15.098 3.574 9.351 1.00 94.19 120 PHE A CA 1
ATOM 940 C C . PHE A 1 120 ? -15.831 4.794 9.928 1.00 94.19 120 PHE A C 1
ATOM 942 O O . PHE A 1 120 ? -16.369 4.726 11.031 1.00 94.19 120 PHE A O 1
ATOM 949 N N . ILE A 1 121 ? -15.939 5.893 9.173 1.00 93.31 121 ILE A N 1
ATOM 950 C CA . ILE A 1 121 ? -16.659 7.105 9.606 1.00 93.31 121 ILE A CA 1
ATOM 951 C C . ILE A 1 121 ? -18.128 6.789 9.909 1.00 93.31 121 ILE A C 1
ATOM 953 O O . ILE A 1 121 ? -18.679 7.273 10.902 1.00 93.31 121 ILE A O 1
ATOM 957 N N . LYS A 1 122 ? -18.773 5.973 9.070 1.00 92.94 122 LYS A N 1
ATOM 958 C CA . LYS A 1 122 ? -20.154 5.530 9.278 1.00 92.94 122 LYS A CA 1
ATOM 959 C C . LYS A 1 122 ? -20.286 4.718 10.565 1.00 92.94 122 LYS A C 1
ATOM 961 O O . LYS A 1 122 ? -21.207 4.979 11.340 1.00 92.94 122 LYS A O 1
ATOM 966 N N . ALA A 1 123 ? -19.365 3.789 10.820 1.00 92.19 123 ALA A N 1
ATOM 967 C CA . ALA A 1 123 ? -19.332 3.011 12.056 1.00 92.19 123 ALA A CA 1
ATOM 968 C C . ALA A 1 123 ? -19.202 3.904 13.299 1.00 92.19 123 ALA A C 1
ATOM 970 O O . ALA A 1 123 ? -19.951 3.717 14.254 1.00 92.19 123 ALA A O 1
ATOM 971 N N . VAL A 1 124 ? -18.331 4.918 13.261 1.00 91.62 124 VAL A N 1
ATOM 972 C CA . VAL A 1 124 ? -18.148 5.861 14.378 1.00 91.62 124 VAL A CA 1
ATOM 973 C C . VAL A 1 124 ? -19.392 6.710 14.647 1.00 91.62 124 VAL A C 1
ATOM 975 O O . VAL A 1 124 ? -19.708 7.002 15.796 1.00 91.62 124 VAL A O 1
ATOM 978 N N . LYS A 1 125 ? -20.125 7.113 13.605 1.00 90.00 125 LYS A N 1
ATOM 979 C CA . LYS A 1 125 ? -21.308 7.982 13.745 1.00 90.00 125 LYS A CA 1
ATOM 980 C C . LYS A 1 125 ? -22.589 7.242 14.142 1.00 90.00 125 LYS A C 1
ATOM 982 O O . LYS A 1 125 ? -23.584 7.891 14.456 1.00 90.00 125 LYS A O 1
ATOM 987 N N . THR A 1 126 ? -22.608 5.912 14.089 1.00 85.31 126 THR A N 1
ATOM 988 C CA . THR A 1 126 ? -23.839 5.132 14.271 1.00 85.31 126 THR A CA 1
ATOM 989 C C . THR A 1 126 ? -24.078 4.803 15.746 1.00 85.31 126 THR A C 1
ATOM 991 O O . THR A 1 126 ? -23.281 4.114 16.371 1.00 85.31 126 THR A O 1
ATOM 994 N N . THR A 1 127 ? -25.223 5.226 16.295 1.00 66.69 127 THR A N 1
ATOM 995 C CA . THR A 1 127 ? -25.595 5.005 17.709 1.00 66.69 127 THR A CA 1
ATOM 996 C C . THR A 1 127 ? -25.885 3.536 18.042 1.00 66.69 127 THR A C 1
ATOM 998 O O . THR A 1 127 ? -25.651 3.097 19.163 1.00 66.69 127 THR A O 1
ATOM 1001 N N . VAL A 1 128 ? -26.364 2.755 17.066 1.00 67.06 128 VAL A N 1
ATOM 1002 C CA . VAL A 1 128 ? -26.569 1.301 17.182 1.00 67.06 128 VAL A CA 1
ATOM 1003 C C . VAL A 1 128 ? -25.577 0.600 16.257 1.00 67.06 128 VAL A C 1
ATOM 1005 O O . VAL A 1 128 ? -25.915 0.174 15.155 1.00 67.06 128 VAL A O 1
ATOM 1008 N N . SER A 1 129 ? -24.312 0.563 16.668 1.00 69.06 129 SER A N 1
ATOM 1009 C CA . SER A 1 129 ? -23.251 -0.015 15.847 1.00 69.06 129 SER A CA 1
ATOM 1010 C C . SER A 1 129 ? -23.259 -1.551 15.900 1.00 69.06 129 SER A C 1
ATOM 1012 O O . SER A 1 129 ? -23.227 -2.176 16.971 1.00 69.06 129 SER A O 1
ATOM 1014 N N . SER A 1 130 ? -23.270 -2.168 14.717 1.00 84.25 130 SER A N 1
ATOM 1015 C CA . SER A 1 130 ? -23.034 -3.603 14.517 1.00 84.25 130 SER A CA 1
ATOM 1016 C C . SER A 1 130 ? -21.549 -3.976 14.569 1.00 84.25 130 SER A C 1
ATOM 1018 O O . SER A 1 130 ? -21.218 -5.154 14.445 1.00 84.25 130 SER A O 1
ATOM 1020 N N . VAL A 1 131 ? -20.658 -2.998 14.769 1.00 93.38 131 VAL A N 1
ATOM 1021 C CA . VAL A 1 131 ? -19.210 -3.207 14.854 1.00 93.38 131 VAL A CA 1
ATOM 1022 C C . VAL A 1 131 ? -18.659 -2.789 16.214 1.00 93.38 131 VAL A C 1
ATOM 1024 O O . VAL A 1 131 ? -19.240 -1.953 16.909 1.00 93.38 131 VAL A O 1
ATOM 1027 N N . ILE A 1 132 ? -17.521 -3.364 16.585 1.00 95.56 132 ILE A N 1
ATOM 1028 C CA . ILE A 1 132 ? -16.719 -2.951 17.738 1.00 95.56 132 ILE A CA 1
ATOM 1029 C C . ILE A 1 132 ? -15.631 -2.019 17.224 1.00 95.56 132 ILE A C 1
ATOM 1031 O O . ILE A 1 132 ? -14.818 -2.426 16.399 1.00 95.56 132 ILE A O 1
ATOM 1035 N N . LEU A 1 133 ? -15.597 -0.783 17.714 1.00 96.62 133 LEU A N 1
ATOM 1036 C CA . LEU A 1 133 ? -14.436 0.084 17.529 1.00 96.62 133 LEU A CA 1
ATOM 1037 C C . LEU A 1 133 ? -13.390 -0.309 18.571 1.00 96.62 133 LEU A C 1
ATOM 1039 O O . LEU A 1 133 ? -13.690 -0.271 19.764 1.00 96.62 133 LEU A O 1
ATOM 1043 N N . LEU A 1 134 ? -12.201 -0.702 18.123 1.00 98.19 134 LEU A N 1
ATOM 1044 C CA . LEU A 1 134 ? -11.108 -1.130 18.992 1.00 98.19 134 LEU A CA 1
ATOM 1045 C C . LEU A 1 134 ? -9.944 -0.138 18.883 1.00 98.19 134 LEU A C 1
ATOM 1047 O O . LEU A 1 134 ? -9.269 -0.076 17.856 1.00 98.19 134 LEU A O 1
ATOM 1051 N N . ASP A 1 135 ? -9.728 0.633 19.943 1.00 98.38 135 ASP A N 1
ATOM 1052 C CA . ASP A 1 135 ? -8.556 1.487 20.116 1.00 98.38 135 ASP A CA 1
ATOM 1053 C C . ASP A 1 135 ? -7.397 0.637 20.633 1.00 98.38 135 ASP A C 1
ATOM 1055 O O . ASP A 1 135 ? -7.484 0.083 21.730 1.00 98.38 135 ASP A O 1
ATOM 1059 N N . VAL A 1 136 ? -6.333 0.519 19.840 1.00 98.56 136 VAL A N 1
ATOM 1060 C CA . VAL A 1 136 ? -5.139 -0.266 20.205 1.00 98.56 136 VAL A CA 1
ATOM 1061 C C . VAL A 1 136 ? -3.911 0.600 20.478 1.00 98.56 136 VAL A C 1
ATOM 1063 O O . VAL A 1 136 ? -2.766 0.156 20.335 1.00 98.56 136 VAL A O 1
ATOM 1066 N N . ARG A 1 137 ? -4.145 1.877 20.795 1.00 98.56 137 ARG A N 1
ATOM 1067 C CA . ARG A 1 137 ? -3.116 2.804 21.281 1.00 98.56 137 ARG A CA 1
ATOM 1068 C C . ARG A 1 137 ? -2.738 2.489 22.731 1.00 98.56 137 ARG A C 1
ATOM 1070 O O . ARG A 1 137 ? -3.366 1.638 23.351 1.00 98.56 137 ARG A O 1
ATOM 1077 N N . SER A 1 138 ? -1.687 3.138 23.232 1.00 98.00 138 SER A N 1
ATOM 1078 C CA . SER A 1 138 ? -1.301 2.980 24.636 1.00 98.00 138 SER A CA 1
ATOM 1079 C C . SER A 1 138 ? -2.334 3.628 25.559 1.00 98.00 138 SER A C 1
ATOM 1081 O O . SER A 1 138 ? -3.132 4.464 25.116 1.00 98.00 138 SER A O 1
ATOM 1083 N N . ASP A 1 139 ? -2.306 3.264 26.837 1.00 97.38 139 ASP A N 1
ATOM 1084 C CA . ASP A 1 139 ? -3.223 3.828 27.824 1.00 97.38 139 ASP A CA 1
ATOM 1085 C C . ASP A 1 139 ? -3.065 5.350 27.941 1.00 97.38 139 ASP A C 1
ATOM 1087 O O . ASP A 1 139 ? -4.067 6.059 27.998 1.00 97.38 139 ASP A O 1
ATOM 1091 N N . GLU A 1 140 ? -1.844 5.884 27.837 1.00 96.94 140 GLU A N 1
ATOM 1092 C CA . GLU A 1 140 ? -1.597 7.332 27.883 1.00 96.94 140 GLU A CA 1
ATOM 1093 C C . GLU A 1 140 ? -2.280 8.069 26.719 1.00 96.94 140 GLU A C 1
ATOM 1095 O O . GLU A 1 140 ? -2.916 9.105 26.903 1.00 96.94 140 GLU A O 1
ATOM 1100 N N . GLU A 1 141 ? -2.215 7.516 25.504 1.00 96.81 141 GLU A N 1
ATOM 1101 C CA . GLU A 1 141 ? -2.896 8.091 24.336 1.00 96.81 141 GLU A CA 1
ATOM 1102 C C . GLU A 1 141 ? -4.425 8.013 24.453 1.00 96.81 141 GLU A C 1
ATOM 1104 O O . GLU A 1 141 ? -5.138 8.836 23.870 1.00 96.81 141 GLU A O 1
ATOM 1109 N N . VAL A 1 142 ? -4.939 7.004 25.160 1.00 96.69 142 VAL A N 1
ATOM 1110 C CA . VAL A 1 142 ? -6.370 6.838 25.434 1.00 96.69 142 VAL A CA 1
ATOM 1111 C C . VAL A 1 142 ? -6.836 7.818 26.513 1.00 96.69 142 VAL A C 1
ATOM 1113 O O . VAL A 1 142 ? -7.923 8.388 26.374 1.00 96.69 142 VAL A O 1
ATOM 1116 N N . GLU A 1 143 ? -6.022 8.067 27.540 1.00 94.88 143 GLU A N 1
ATOM 1117 C CA . GLU A 1 143 ? -6.253 9.094 28.566 1.00 94.88 143 GLU A CA 1
ATOM 1118 C C . GLU A 1 143 ? -6.294 10.508 27.968 1.00 94.88 143 GLU A C 1
ATOM 1120 O O . GLU A 1 143 ? -7.079 11.357 28.399 1.00 94.88 143 GLU A O 1
ATOM 1125 N N . GLU A 1 144 ? -5.510 10.758 26.918 1.00 94.25 144 GLU A N 1
ATOM 1126 C CA . GLU A 1 144 ? -5.553 12.001 26.141 1.00 94.25 144 GLU A CA 1
ATOM 1127 C C . GLU A 1 144 ? -6.788 12.131 25.233 1.00 94.25 144 GLU A C 1
ATOM 1129 O O . GLU A 1 144 ? -7.040 13.205 24.678 1.00 94.25 144 GLU A O 1
ATOM 1134 N N . GLY A 1 145 ? -7.594 11.078 25.123 1.00 94.81 145 GLY A N 1
ATOM 1135 C CA . GLY A 1 145 ? -8.850 11.053 24.388 1.00 94.81 145 GLY A CA 1
ATOM 1136 C C . GLY A 1 145 ? -8.937 9.862 23.444 1.00 94.81 145 GLY A C 1
ATOM 1137 O O . GLY A 1 145 ? -7.965 9.477 22.800 1.00 94.81 145 GLY A O 1
ATOM 1138 N N . LYS A 1 146 ? -10.138 9.298 23.303 1.00 95.56 146 LYS A N 1
ATOM 1139 C CA . LYS A 1 146 ? -10.450 8.215 22.359 1.00 95.56 146 LYS A CA 1
ATOM 1140 C C . LYS A 1 146 ? -11.769 8.473 21.646 1.00 95.56 146 LYS A C 1
ATOM 1142 O O . LYS A 1 146 ? -12.588 9.265 22.113 1.00 95.56 146 LYS A O 1
ATOM 1147 N N . ILE A 1 147 ? -11.999 7.774 20.537 1.00 94.81 147 ILE A N 1
ATOM 1148 C CA . ILE A 1 147 ? -13.297 7.819 19.864 1.00 94.81 147 ILE A CA 1
ATOM 1149 C C . ILE A 1 147 ? -14.372 7.308 20.833 1.00 94.81 147 ILE A C 1
ATOM 1151 O O . ILE A 1 147 ? -14.223 6.257 21.464 1.00 94.81 147 ILE A O 1
ATOM 1155 N N . SER A 1 148 ? -15.460 8.068 20.961 1.00 91.06 148 SER A N 1
ATOM 1156 C CA . SER A 1 148 ? -16.559 7.723 21.865 1.00 91.06 148 SER A CA 1
ATOM 1157 C C . SER A 1 148 ? -17.132 6.340 21.541 1.00 91.06 148 SER A C 1
ATOM 1159 O O . SER A 1 148 ? -17.385 6.012 20.382 1.00 91.06 148 SER A O 1
ATOM 1161 N N . GLY A 1 149 ? -17.316 5.514 22.573 1.00 90.06 149 GLY 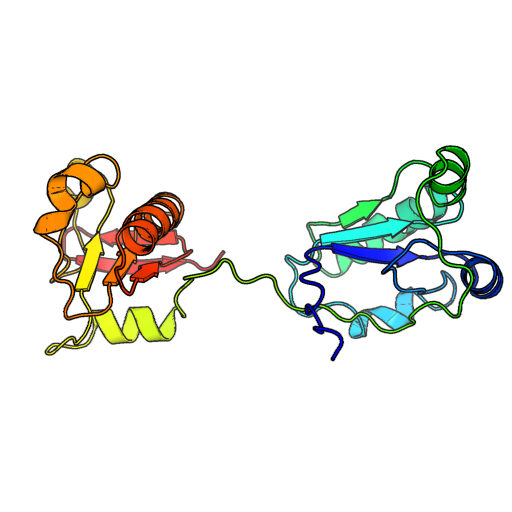A N 1
ATOM 1162 C CA . GLY A 1 149 ? -17.809 4.142 22.436 1.00 90.06 149 GLY A CA 1
ATOM 1163 C C . GLY A 1 149 ? -16.764 3.102 22.013 1.00 90.06 149 GLY A C 1
ATOM 1164 O O . GLY A 1 149 ? -17.113 1.927 21.913 1.00 90.06 149 GLY A O 1
ATOM 1165 N N . ALA A 1 150 ? -15.500 3.484 21.796 1.00 94.88 150 ALA A N 1
ATOM 1166 C CA . ALA A 1 150 ? -14.443 2.520 21.498 1.00 94.88 150 ALA A CA 1
ATOM 1167 C C . ALA A 1 150 ? -14.030 1.702 22.734 1.00 94.88 150 ALA A C 1
ATOM 1169 O O . ALA A 1 150 ? -13.836 2.243 23.833 1.00 94.88 150 ALA A O 1
ATOM 1170 N N . LEU A 1 151 ? -13.852 0.395 22.532 1.00 96.62 151 LEU A N 1
ATOM 1171 C CA . LEU A 1 151 ? -13.155 -0.501 23.452 1.00 96.62 151 LEU A CA 1
ATOM 1172 C C . LEU A 1 151 ? -11.655 -0.211 23.340 1.00 96.62 151 LEU A C 1
ATOM 1174 O O . LEU A 1 151 ? -11.141 -0.153 22.229 1.00 96.62 151 LEU A O 1
ATOM 1178 N N . ALA A 1 152 ? -10.971 0.004 24.461 1.00 98.12 152 ALA A N 1
ATOM 1179 C CA . ALA A 1 152 ? -9.540 0.294 24.476 1.00 98.12 152 ALA A CA 1
ATOM 1180 C C . ALA A 1 152 ? -8.780 -0.911 25.031 1.00 98.12 152 ALA A C 1
ATOM 1182 O O . ALA A 1 152 ? -9.030 -1.319 26.167 1.00 98.12 152 ALA A O 1
ATOM 1183 N N . ILE A 1 153 ? -7.908 -1.489 24.207 1.00 98.56 153 ILE A N 1
ATOM 1184 C CA . ILE A 1 153 ? -7.002 -2.578 24.577 1.00 98.56 153 ILE A CA 1
ATOM 1185 C C . ILE A 1 153 ? -5.690 -2.333 23.824 1.00 98.56 153 ILE A C 1
ATOM 1187 O O . ILE A 1 153 ? -5.675 -2.527 22.603 1.00 98.56 153 ILE A O 1
ATOM 1191 N N . PRO A 1 154 ? -4.609 -1.918 24.505 1.00 98.50 154 PRO A N 1
ATOM 1192 C CA . PRO A 1 154 ? -3.303 -1.744 23.881 1.00 98.50 154 PRO A CA 1
ATOM 1193 C C . PRO A 1 154 ? -2.874 -2.982 23.083 1.00 98.50 154 PRO A C 1
ATOM 1195 O O . PRO A 1 154 ? -3.156 -4.123 23.456 1.00 98.50 154 PRO A O 1
ATOM 1198 N N . VAL A 1 155 ? -2.236 -2.772 21.926 1.00 98.50 155 VAL A N 1
ATOM 1199 C CA . VAL A 1 155 ? -1.925 -3.867 20.983 1.00 98.50 155 VAL A CA 1
ATOM 1200 C C . VAL A 1 155 ? -1.037 -4.961 21.590 1.00 98.50 155 VAL A C 1
ATOM 1202 O O . VAL A 1 155 ? -1.150 -6.128 21.215 1.00 98.50 155 VAL A O 1
ATOM 1205 N N . ASP A 1 156 ? -0.164 -4.585 22.516 1.00 97.94 156 ASP A N 1
ATOM 1206 C CA . ASP A 1 156 ? 0.734 -5.451 23.275 1.00 97.94 156 ASP A CA 1
ATOM 1207 C C . ASP A 1 156 ? -0.006 -6.307 24.309 1.00 97.94 156 ASP A C 1
ATOM 1209 O O . ASP A 1 156 ? 0.369 -7.459 24.519 1.00 97.94 156 ASP A O 1
ATOM 1213 N N . GLU A 1 157 ? -1.117 -5.816 24.854 1.00 98.31 157 GLU A N 1
ATOM 1214 C CA . GLU A 1 157 ? -1.982 -6.571 25.770 1.00 98.31 157 GLU A CA 1
ATOM 1215 C C . GLU A 1 157 ? -3.075 -7.377 25.051 1.00 98.31 157 GLU A C 1
ATOM 1217 O O . GLU A 1 157 ? -3.676 -8.290 25.624 1.00 98.31 157 GLU A O 1
ATOM 1222 N N . LEU A 1 158 ? -3.347 -7.066 23.778 1.00 98.31 158 LEU A N 1
ATOM 1223 C CA . LEU A 1 158 ? -4.496 -7.592 23.035 1.00 98.31 158 LEU A CA 1
ATOM 1224 C C . LEU A 1 158 ? -4.552 -9.120 22.987 1.00 98.31 158 LEU A C 1
ATOM 1226 O O . LEU A 1 158 ? -5.641 -9.686 22.965 1.00 98.31 158 LEU A O 1
ATOM 1230 N N . THR A 1 159 ? -3.405 -9.800 22.966 1.00 97.88 159 THR A N 1
ATOM 1231 C CA . THR A 1 159 ? -3.373 -11.271 22.944 1.00 97.88 159 THR A CA 1
ATOM 1232 C C . THR A 1 159 ? -3.884 -11.865 24.258 1.00 97.88 159 THR A C 1
ATOM 1234 O O . THR A 1 159 ? -4.643 -12.833 24.237 1.00 97.88 159 THR A O 1
ATOM 1237 N N . GLU A 1 160 ? -3.502 -11.280 25.392 1.00 98.19 160 GLU A N 1
ATOM 1238 C CA . GLU A 1 160 ? -3.889 -11.742 26.731 1.00 98.19 160 GLU A CA 1
ATOM 1239 C C . GLU A 1 160 ? -5.330 -11.340 27.060 1.00 98.19 160 GLU A C 1
ATOM 1241 O O . GLU A 1 160 ? -6.087 -12.108 27.654 1.00 98.19 160 GLU A O 1
ATOM 1246 N N . ARG A 1 161 ? -5.736 -10.158 26.588 1.00 98.12 161 ARG A N 1
ATOM 1247 C CA . ARG A 1 161 ? -7.056 -9.557 26.814 1.00 98.12 161 ARG A CA 1
ATOM 1248 C C . ARG A 1 161 ? -8.068 -9.861 25.711 1.00 98.12 161 ARG A C 1
ATOM 1250 O O . ARG A 1 161 ? -9.158 -9.294 25.680 1.00 98.12 161 ARG A O 1
ATOM 1257 N N . ILE A 1 162 ? -7.763 -10.795 24.808 1.00 96.88 162 ILE A N 1
ATOM 1258 C CA . ILE A 1 162 ? -8.598 -11.062 23.627 1.00 96.88 162 ILE A CA 1
ATOM 1259 C C . ILE A 1 162 ? -10.026 -11.509 23.973 1.00 96.88 162 ILE A C 1
ATOM 1261 O O . ILE A 1 162 ? -10.953 -11.284 23.196 1.00 96.88 162 ILE A O 1
ATOM 1265 N N . GLY A 1 163 ? -10.219 -12.106 25.155 1.00 96.81 163 GLY A N 1
ATOM 1266 C CA . GLY A 1 163 ? -11.531 -12.503 25.671 1.00 96.81 163 GLY A CA 1
ATOM 1267 C C . GLY A 1 163 ? -12.483 -11.334 25.949 1.00 96.81 163 GLY A C 1
ATOM 1268 O O . GLY A 1 163 ? -13.691 -11.549 26.000 1.00 96.81 163 GLY A O 1
ATOM 1269 N N . GLU A 1 164 ? -11.973 -10.105 26.080 1.00 96.62 164 GLU A N 1
ATOM 1270 C CA . GLU A 1 164 ? -12.788 -8.888 26.217 1.00 96.62 164 GLU A CA 1
ATOM 1271 C C . GLU A 1 164 ? -13.439 -8.471 24.889 1.00 96.62 164 GLU A C 1
ATOM 1273 O O . GLU A 1 164 ? -14.441 -7.753 24.871 1.00 96.62 164 GLU A O 1
ATOM 1278 N N . VAL A 1 165 ? -12.895 -8.933 23.760 1.00 96.69 165 VAL A N 1
ATOM 1279 C CA . VAL A 1 165 ? -13.419 -8.622 22.433 1.00 96.69 165 VAL A CA 1
ATOM 1280 C C . VAL A 1 165 ? -14.500 -9.639 22.064 1.00 96.69 165 VAL A C 1
ATOM 1282 O O . VAL A 1 165 ? -14.235 -10.838 21.939 1.00 96.69 165 VAL A O 1
ATOM 1285 N N . SER A 1 166 ? -15.733 -9.164 21.854 1.00 93.56 166 SER A N 1
ATOM 1286 C CA . SER A 1 166 ? -16.846 -10.019 21.416 1.00 93.56 166 SER A CA 1
ATOM 1287 C C . SER A 1 166 ? -16.631 -10.541 19.990 1.00 93.56 166 SER A C 1
ATOM 1289 O O . SER A 1 166 ? -16.141 -9.835 19.109 1.00 93.56 166 SER A O 1
ATOM 1291 N N . ARG A 1 167 ? -17.020 -11.802 19.772 1.00 93.38 167 ARG A N 1
ATOM 1292 C CA . ARG A 1 167 ? -16.934 -12.509 18.483 1.00 93.38 167 ARG A CA 1
ATOM 1293 C C . ARG A 1 167 ? -18.164 -12.320 17.594 1.00 93.38 167 ARG A C 1
ATOM 1295 O O . ARG A 1 167 ? -18.104 -12.653 16.416 1.00 93.38 167 ARG A O 1
ATOM 1302 N N . ASP A 1 168 ? -19.254 -11.784 18.138 1.00 93.06 168 ASP A N 1
ATOM 1303 C CA . ASP A 1 168 ? -20.547 -11.687 17.440 1.00 93.06 168 ASP A CA 1
ATOM 1304 C C . ASP A 1 168 ? -20.631 -10.472 16.509 1.00 93.06 168 ASP A C 1
ATOM 1306 O O . ASP A 1 168 ? -21.580 -10.316 15.740 1.00 93.06 168 ASP A O 1
ATOM 1310 N N . LYS A 1 169 ? -19.645 -9.579 16.601 1.00 92.88 169 LYS A N 1
ATOM 1311 C CA . LYS A 1 169 ? -19.571 -8.335 15.846 1.00 92.88 169 LYS A CA 1
ATOM 1312 C C . LYS A 1 169 ? -18.243 -8.248 15.117 1.00 92.88 169 LYS A C 1
ATOM 1314 O O . LYS A 1 169 ? -17.214 -8.710 15.605 1.00 92.88 169 LYS A O 1
ATOM 1319 N N . ARG A 1 170 ? -18.263 -7.579 13.968 1.00 95.81 170 ARG A N 1
ATOM 1320 C CA . ARG A 1 170 ? -17.042 -7.232 13.241 1.00 95.81 170 ARG A CA 1
ATOM 1321 C C . ARG A 1 170 ? -16.250 -6.182 14.019 1.00 95.81 170 ARG A C 1
ATOM 1323 O O . ARG A 1 170 ? -16.842 -5.271 14.594 1.00 95.81 170 ARG A O 1
ATOM 1330 N N . ILE A 1 171 ? -14.926 -6.281 14.023 1.00 97.75 171 ILE A N 1
ATOM 1331 C CA . ILE A 1 171 ? -14.040 -5.375 14.768 1.00 97.75 171 ILE A CA 1
ATOM 1332 C C . ILE A 1 171 ? -13.335 -4.421 13.819 1.00 97.75 171 ILE A C 1
ATOM 1334 O O . ILE A 1 171 ? -12.747 -4.847 12.828 1.00 97.75 171 ILE A O 1
ATOM 1338 N N . TYR A 1 172 ? -13.389 -3.132 14.126 1.00 97.75 172 TYR A N 1
ATOM 1339 C CA . TYR A 1 172 ? -12.690 -2.066 13.421 1.00 97.75 172 TYR A CA 1
ATOM 1340 C C . TYR A 1 172 ? -11.588 -1.542 14.338 1.00 97.75 172 TYR A C 1
ATOM 1342 O O . TYR A 1 172 ? -11.842 -0.727 15.226 1.00 97.75 172 TYR A O 1
ATOM 1350 N N . ALA A 1 173 ? -10.371 -2.045 14.139 1.00 98.12 173 ALA A N 1
ATOM 1351 C CA . ALA A 1 173 ? -9.204 -1.616 14.895 1.00 98.12 173 ALA A CA 1
ATOM 1352 C C . ALA A 1 173 ? -8.664 -0.286 14.355 1.00 98.12 173 ALA A C 1
ATOM 1354 O O . ALA A 1 173 ? -8.569 -0.081 13.141 1.00 98.12 173 ALA A O 1
ATOM 1355 N N . TYR A 1 174 ? -8.268 0.615 15.246 1.00 98.12 174 TYR A N 1
ATOM 1356 C CA . TYR A 1 174 ? -7.593 1.851 14.875 1.00 98.12 174 TYR A CA 1
ATOM 1357 C C . TYR A 1 174 ? -6.463 2.181 15.847 1.00 98.12 174 TYR A C 1
ATOM 1359 O O . TYR A 1 174 ? -6.427 1.739 16.993 1.00 98.12 174 TYR A O 1
ATOM 1367 N N . CYS A 1 175 ? -5.522 2.982 15.362 1.00 97.38 175 CYS A N 1
ATOM 1368 C CA . CYS A 1 175 ? -4.496 3.622 16.169 1.00 97.38 175 CYS A CA 1
ATOM 1369 C C . CYS A 1 175 ?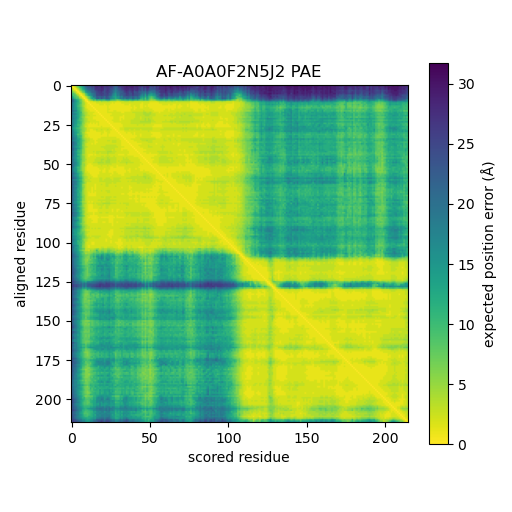 -4.154 4.979 15.540 1.00 97.38 175 CYS A C 1
ATOM 1371 O O . CYS A 1 175 ? -4.858 5.437 14.645 1.00 97.38 175 CYS A O 1
ATOM 1373 N N . SER A 1 176 ? -3.061 5.609 15.964 1.00 95.75 176 SER A N 1
ATOM 1374 C CA . SER A 1 176 ? -2.675 6.957 15.514 1.00 95.75 176 SER A CA 1
ATOM 1375 C C . SER A 1 176 ? -2.150 7.005 14.071 1.00 95.75 176 SER A C 1
ATOM 1377 O O . SER A 1 176 ? -2.317 8.015 13.402 1.00 95.75 176 SER A O 1
ATOM 1379 N N . ALA A 1 177 ? -1.523 5.928 13.574 1.00 93.88 177 ALA A N 1
ATOM 1380 C CA . ALA A 1 177 ? -0.840 5.902 12.267 1.00 93.88 177 ALA A CA 1
ATOM 1381 C C . ALA A 1 177 ? -1.076 4.616 11.443 1.00 93.88 177 ALA A C 1
ATOM 1383 O O . ALA A 1 177 ? -0.353 4.339 10.484 1.00 93.88 177 ALA A O 1
ATOM 1384 N N . GLY A 1 178 ? -2.029 3.773 11.845 1.00 93.25 178 GLY A N 1
ATOM 1385 C CA . GLY A 1 178 ? -2.376 2.504 11.188 1.00 93.25 178 GLY A CA 1
ATOM 1386 C C . GLY A 1 178 ? -1.483 1.292 11.501 1.00 93.25 178 GLY A C 1
ATOM 1387 O O . GLY A 1 178 ? -1.960 0.167 11.423 1.00 93.25 178 GLY A O 1
ATOM 1388 N N . ILE A 1 179 ? -0.227 1.478 11.929 1.00 94.88 179 ILE A N 1
ATOM 1389 C CA . ILE A 1 179 ? 0.726 0.362 12.146 1.00 94.88 179 ILE A CA 1
ATOM 1390 C C . ILE A 1 179 ? 0.251 -0.609 13.242 1.00 94.88 179 ILE A C 1
ATOM 1392 O O . ILE A 1 179 ? 0.181 -1.816 13.026 1.00 94.88 179 ILE A O 1
ATOM 1396 N N . ARG A 1 180 ? -0.107 -0.091 14.423 1.00 97.94 180 ARG A N 1
ATOM 1397 C CA . ARG A 1 180 ? -0.606 -0.922 15.535 1.00 97.94 180 ARG A CA 1
ATOM 1398 C C . ARG A 1 180 ? -1.973 -1.525 15.219 1.00 97.94 180 ARG A C 1
ATOM 1400 O O . ARG A 1 180 ? -2.250 -2.651 15.610 1.00 97.94 180 ARG A O 1
ATOM 1407 N N . ALA A 1 181 ? -2.797 -0.811 14.455 1.00 97.81 181 ALA A N 1
ATOM 1408 C CA . ALA A 1 181 ? -4.084 -1.312 13.992 1.00 97.81 181 ALA A CA 1
ATOM 1409 C C . ALA A 1 181 ? -3.919 -2.513 13.037 1.00 97.81 181 ALA A C 1
ATOM 1411 O O . ALA A 1 181 ? -4.656 -3.491 13.154 1.00 97.81 181 ALA A O 1
ATOM 1412 N N . GLU A 1 182 ? -2.912 -2.487 12.156 1.00 97.50 182 GLU A N 1
ATOM 1413 C CA . GLU A 1 182 ? -2.537 -3.628 11.308 1.00 97.50 182 GLU A CA 1
ATOM 1414 C C . GLU A 1 182 ? -2.079 -4.828 12.154 1.00 97.50 182 GLU A C 1
ATOM 1416 O O . GLU A 1 182 ? -2.539 -5.950 11.940 1.00 97.50 182 GLU A O 1
ATOM 1421 N N . MET A 1 183 ? -1.234 -4.600 13.166 1.00 97.81 183 MET A N 1
ATOM 1422 C CA . MET A 1 183 ? -0.807 -5.652 14.101 1.00 97.81 183 MET A CA 1
ATOM 1423 C C . MET A 1 183 ? -1.999 -6.272 14.843 1.00 97.81 183 MET A C 1
ATOM 1425 O O . MET A 1 183 ? -2.127 -7.497 14.897 1.00 97.81 183 MET A O 1
ATOM 1429 N N . ALA A 1 184 ? -2.911 -5.440 15.349 1.00 98.38 184 ALA A N 1
ATOM 1430 C CA . ALA A 1 184 ? -4.132 -5.887 16.007 1.00 98.38 184 ALA A CA 1
ATOM 1431 C C . ALA A 1 184 ? -5.017 -6.719 15.075 1.00 98.38 184 ALA A C 1
ATOM 1433 O O . ALA A 1 184 ? -5.494 -7.785 15.463 1.00 98.38 184 ALA A O 1
ATOM 1434 N N . TYR A 1 185 ? -5.186 -6.288 13.822 1.00 98.38 185 TYR A N 1
ATOM 1435 C CA . TYR A 1 185 ? -5.888 -7.067 12.806 1.00 98.38 185 TYR A CA 1
ATOM 1436 C C . TYR A 1 185 ? -5.274 -8.463 12.637 1.00 98.38 185 TYR A C 1
ATOM 1438 O O . TYR A 1 185 ? -6.010 -9.449 12.652 1.00 98.38 185 TYR A O 1
ATOM 1446 N N . LEU A 1 186 ? -3.947 -8.583 12.546 1.00 97.81 186 LEU A N 1
ATOM 1447 C CA . LEU A 1 186 ? -3.285 -9.887 12.416 1.00 97.81 186 LEU A CA 1
ATOM 1448 C C . LEU A 1 186 ? -3.533 -10.790 13.637 1.00 97.81 186 LEU A C 1
ATOM 1450 O O . LEU A 1 186 ? -3.838 -11.974 13.462 1.00 97.81 186 LEU A O 1
ATOM 1454 N N . ILE A 1 187 ? -3.465 -10.240 14.854 1.00 98.25 187 ILE A N 1
ATOM 1455 C CA . ILE A 1 187 ? -3.761 -10.962 16.108 1.00 98.25 187 ILE A CA 1
ATOM 1456 C C . ILE A 1 187 ? -5.212 -11.466 16.112 1.00 98.25 187 ILE A C 1
ATOM 1458 O O . ILE A 1 187 ? -5.472 -12.650 16.361 1.00 98.25 187 ILE A O 1
ATOM 1462 N N . LEU A 1 188 ? -6.161 -10.591 15.773 1.00 98.19 188 LEU A N 1
ATOM 1463 C CA . LEU A 1 188 ? -7.592 -10.894 15.724 1.00 98.19 188 LEU A CA 1
ATOM 1464 C C . LEU A 1 188 ? -7.911 -11.949 14.658 1.00 98.19 188 LEU A C 1
ATOM 1466 O O . LEU A 1 188 ? -8.590 -12.937 14.946 1.00 98.19 188 LEU A O 1
ATOM 1470 N N . LYS A 1 189 ? -7.378 -11.798 13.439 1.00 97.50 189 LYS A N 1
ATOM 1471 C CA . LYS A 1 189 ? -7.575 -12.769 12.352 1.00 97.50 189 LYS A CA 1
ATOM 1472 C C . LYS A 1 189 ? -7.017 -14.138 12.703 1.00 97.50 189 LYS A C 1
ATOM 1474 O O . LYS A 1 189 ? -7.711 -15.131 12.488 1.00 97.50 189 LYS A O 1
ATOM 1479 N N . LYS A 1 190 ? -5.809 -14.201 13.272 1.00 97.06 190 LYS A N 1
ATOM 1480 C CA . LYS A 1 190 ? -5.201 -15.459 13.736 1.00 97.06 190 LYS A CA 1
ATOM 1481 C C . LYS A 1 190 ? -6.066 -16.153 14.792 1.00 97.06 190 LYS A C 1
ATOM 1483 O O . LYS A 1 190 ? -6.110 -17.377 14.836 1.00 97.06 190 LYS A O 1
ATOM 1488 N N . SER A 1 191 ? -6.789 -15.374 15.591 1.00 96.94 191 SER A N 1
ATOM 1489 C CA . SER A 1 191 ? -7.666 -15.858 16.664 1.00 96.94 191 SER A CA 1
ATOM 1490 C C . SER A 1 191 ? -9.110 -16.142 16.214 1.00 96.94 191 SER A C 1
ATOM 1492 O O . SER A 1 191 ? -9.961 -16.490 17.040 1.00 96.94 191 SER A O 1
ATOM 1494 N N . GLY A 1 192 ? -9.390 -16.026 14.909 1.00 96.81 192 GLY A N 1
ATOM 1495 C CA . GLY A 1 192 ? -10.673 -16.375 14.292 1.00 96.81 192 GLY A CA 1
ATOM 1496 C C . GLY A 1 192 ? -11.727 -15.266 14.297 1.00 96.81 192 GLY A C 1
ATOM 1497 O O . GLY A 1 192 ? -12.894 -15.554 14.050 1.00 96.81 192 GLY A O 1
ATOM 1498 N N . TYR A 1 193 ? -11.348 -14.018 14.571 1.00 97.81 193 TYR A N 1
ATOM 1499 C CA . TYR A 1 193 ? -12.277 -12.887 14.556 1.00 97.81 193 TYR A CA 1
ATOM 1500 C C . TYR A 1 193 ? -12.533 -12.359 13.132 1.00 97.81 193 TYR A C 1
ATOM 1502 O O . TYR A 1 193 ? -11.676 -12.445 12.237 1.00 97.81 193 TYR A O 1
ATOM 1510 N N . ASP A 1 194 ? -13.713 -11.768 12.919 1.00 96.88 194 ASP A N 1
ATOM 1511 C CA . ASP A 1 194 ? -13.958 -10.890 11.773 1.00 96.88 194 ASP A CA 1
ATOM 1512 C C . ASP A 1 194 ? -13.490 -9.477 12.121 1.00 96.88 194 ASP A C 1
ATOM 1514 O O . ASP A 1 194 ? -14.085 -8.795 12.953 1.00 96.88 194 ASP A O 1
ATOM 1518 N N . ALA A 1 195 ? -12.390 -9.050 11.511 1.00 97.44 195 ALA A N 1
ATOM 1519 C CA . ALA A 1 195 ? -11.745 -7.788 11.826 1.00 97.44 195 ALA A CA 1
ATOM 1520 C C . ALA A 1 195 ? -11.290 -7.075 10.554 1.00 97.44 195 ALA A C 1
ATOM 1522 O O . ALA A 1 195 ? -10.945 -7.710 9.557 1.00 97.44 195 ALA A O 1
ATOM 1523 N N . GLY A 1 196 ? -11.250 -5.752 10.625 1.00 97.44 196 GLY A N 1
ATOM 1524 C CA . GLY A 1 196 ? -10.508 -4.881 9.729 1.00 97.44 196 GLY A CA 1
ATOM 1525 C C . GLY A 1 196 ? -9.831 -3.771 10.529 1.00 97.44 196 GLY A C 1
ATOM 1526 O O . GLY A 1 196 ? -10.088 -3.612 11.724 1.00 97.44 196 GLY A O 1
ATOM 1527 N N . TYR A 1 197 ? -8.961 -3.008 9.882 1.00 97.56 197 TYR A N 1
ATOM 1528 C CA . TYR A 1 197 ? -8.230 -1.920 10.515 1.00 97.56 197 TYR A CA 1
ATOM 1529 C C . TYR A 1 197 ? -8.155 -0.665 9.646 1.00 97.56 197 TYR A C 1
ATOM 1531 O O . TYR A 1 197 ? -8.213 -0.725 8.417 1.00 97.56 197 TYR A O 1
ATOM 1539 N N . LEU A 1 198 ? -8.027 0.491 10.292 1.00 95.69 198 LEU A N 1
ATOM 1540 C CA . LEU A 1 198 ? -7.840 1.773 9.621 1.00 95.69 198 LEU A CA 1
ATOM 1541 C C . LEU A 1 198 ? -6.349 2.003 9.306 1.00 95.69 198 LEU A C 1
ATOM 1543 O O . LEU A 1 198 ? -5.558 2.217 10.224 1.00 95.69 198 LEU A O 1
ATOM 1547 N N . ASP A 1 199 ? -5.965 2.006 8.024 1.00 93.44 199 ASP A N 1
ATOM 1548 C CA . ASP A 1 199 ? -4.619 2.414 7.573 1.00 93.44 199 ASP A CA 1
ATOM 1549 C C . ASP A 1 199 ? -4.600 3.904 7.209 1.00 93.44 199 ASP A C 1
ATOM 1551 O O . ASP A 1 199 ? -4.598 4.295 6.042 1.00 93.44 199 ASP A O 1
ATOM 1555 N N . ALA A 1 200 ? -4.655 4.753 8.231 1.00 92.38 200 ALA A N 1
ATOM 1556 C CA . ALA A 1 200 ? -4.598 6.200 8.082 1.00 92.38 200 ALA A CA 1
ATOM 1557 C C . ALA A 1 200 ? -3.946 6.841 9.309 1.00 92.38 200 ALA A C 1
ATOM 1559 O O . ALA A 1 200 ? -3.783 6.200 10.352 1.00 92.38 200 ALA A O 1
ATOM 1560 N N . GLU A 1 201 ? -3.585 8.114 9.183 1.00 94.50 201 GLU A N 1
ATOM 1561 C CA . GLU A 1 201 ? -3.271 8.935 10.347 1.00 94.50 201 GLU A CA 1
ATOM 1562 C C . GLU A 1 201 ? -4.567 9.424 10.994 1.00 94.50 201 GLU A C 1
ATOM 1564 O O . GLU A 1 201 ? -5.488 9.883 10.313 1.00 94.50 201 GLU A O 1
ATOM 1569 N N . LEU A 1 202 ? -4.644 9.317 12.316 1.00 94.75 202 LEU A N 1
ATOM 1570 C CA . LEU A 1 202 ? -5.824 9.653 13.096 1.00 94.75 202 LEU A CA 1
ATOM 1571 C C . LEU A 1 202 ? -5.418 10.529 14.279 1.00 94.75 202 LEU A C 1
ATOM 1573 O O . LEU A 1 202 ? -4.677 10.103 15.162 1.00 94.75 202 LEU A O 1
ATOM 1577 N N . PHE A 1 203 ? -5.951 11.745 14.304 1.00 93.94 203 PHE A N 1
ATOM 1578 C CA . PHE A 1 203 ? -5.833 12.663 15.433 1.00 93.94 203 PHE A CA 1
ATOM 1579 C C . PHE A 1 203 ? -7.132 12.623 16.216 1.00 93.94 203 PHE A C 1
ATOM 1581 O O . PHE A 1 203 ? -8.194 12.762 15.612 1.00 93.94 203 PHE A O 1
ATOM 1588 N N . ILE A 1 204 ? -7.052 12.449 17.532 1.00 94.62 204 ILE A N 1
ATOM 1589 C CA . ILE A 1 204 ? -8.212 12.410 18.424 1.00 94.62 204 ILE A CA 1
ATOM 1590 C C . ILE A 1 204 ? -8.007 13.470 19.505 1.00 94.62 204 ILE A C 1
ATOM 1592 O O . ILE A 1 204 ? -6.904 13.627 20.022 1.00 94.62 204 ILE A O 1
ATOM 1596 N N . THR A 1 205 ? -9.049 14.234 19.811 1.00 92.50 205 THR A N 1
ATOM 1597 C CA . THR A 1 205 ? -9.035 15.236 20.879 1.00 92.50 205 THR A CA 1
ATOM 1598 C C . THR A 1 205 ? -9.517 14.629 22.198 1.00 92.50 205 THR A C 1
ATOM 1600 O O . THR A 1 205 ? -10.199 13.603 22.220 1.00 92.50 205 THR A O 1
ATOM 1603 N N . ARG A 1 206 ? -9.280 15.335 23.311 1.00 91.31 206 ARG A N 1
ATOM 1604 C CA . ARG A 1 206 ? -9.832 14.971 24.630 1.00 91.31 206 ARG A CA 1
ATOM 1605 C C . ARG A 1 206 ? -11.360 14.866 24.661 1.00 91.31 206 ARG A C 1
ATOM 1607 O O . ARG A 1 206 ? -11.893 14.140 25.490 1.00 91.31 206 ARG A O 1
ATOM 1614 N N . SER A 1 207 ? -12.071 15.578 23.781 1.00 88.88 207 SER A N 1
ATOM 1615 C CA . SER A 1 207 ? -13.535 15.489 23.670 1.00 88.88 207 SER A CA 1
ATOM 1616 C C . SER A 1 207 ? -14.015 14.271 22.868 1.00 88.88 207 SER A C 1
ATOM 1618 O O . SER A 1 207 ? -15.220 14.047 22.771 1.00 88.88 207 SER A O 1
ATOM 1620 N N . GLY A 1 208 ? -13.097 13.483 22.298 1.00 85.19 208 GLY A N 1
ATOM 1621 C CA . GLY A 1 208 ? -13.403 12.337 21.441 1.00 85.19 208 GLY A CA 1
ATOM 1622 C C . GLY A 1 208 ? -13.729 12.707 19.991 1.00 85.19 208 GLY A C 1
ATOM 1623 O O . GLY A 1 208 ? -14.146 11.842 19.217 1.00 85.19 208 GLY A O 1
ATOM 1624 N N . GLU A 1 209 ? -13.534 13.972 19.602 1.00 90.12 209 GLU A N 1
ATOM 1625 C CA . GLU A 1 209 ? -13.551 14.375 18.194 1.00 90.12 209 GLU A CA 1
ATOM 1626 C C . GLU A 1 209 ? -12.307 13.844 17.488 1.00 90.12 209 GLU A C 1
ATOM 1628 O O . GLU A 1 209 ? -11.242 13.725 18.091 1.00 90.12 209 GLU A O 1
ATOM 1633 N N . TYR A 1 210 ? -12.426 13.531 16.198 1.00 92.88 210 TYR A N 1
ATOM 1634 C CA . TYR A 1 210 ? -11.330 12.937 15.445 1.00 92.88 210 TYR A CA 1
ATOM 1635 C C . TYR A 1 210 ? -11.187 13.524 14.043 1.00 92.88 210 TYR A C 1
ATOM 1637 O O . TYR A 1 210 ? -12.151 13.982 13.425 1.00 92.88 210 TYR A O 1
ATOM 1645 N N . ARG A 1 211 ? -9.963 13.460 13.514 1.00 93.62 211 ARG A N 1
ATOM 1646 C CA . ARG A 1 211 ? -9.618 13.839 12.144 1.00 93.62 211 ARG A CA 1
ATOM 1647 C C . ARG A 1 211 ? -8.750 12.761 11.509 1.00 93.62 211 ARG A C 1
ATOM 1649 O O . ARG A 1 211 ? -7.700 12.422 12.047 1.00 93.62 211 ARG A O 1
ATOM 1656 N N . ILE A 1 212 ? -9.182 12.270 10.349 1.00 92.81 212 ILE A N 1
ATOM 1657 C CA . ILE A 1 2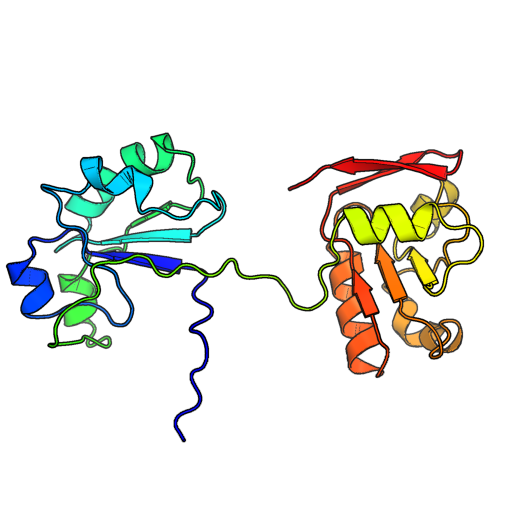12 ? -8.442 11.297 9.539 1.00 92.81 212 ILE A CA 1
ATOM 1658 C C . ILE A 1 212 ? -7.622 12.051 8.488 1.00 92.81 212 ILE A C 1
ATOM 1660 O O . ILE A 1 212 ? -8.178 12.866 7.749 1.00 92.81 212 ILE A O 1
ATOM 1664 N N . ILE A 1 213 ? -6.326 11.760 8.398 1.00 88.19 213 ILE A N 1
ATOM 1665 C CA . ILE A 1 213 ? -5.440 12.217 7.323 1.00 88.19 213 ILE A CA 1
ATOM 1666 C C . ILE A 1 213 ? -5.092 11.008 6.449 1.00 88.19 213 ILE A C 1
ATOM 1668 O O . ILE A 1 213 ? -4.617 9.980 6.934 1.00 88.19 213 ILE A O 1
ATOM 1672 N N . ARG A 1 214 ? -5.394 11.122 5.150 1.00 73.88 214 ARG A N 1
ATOM 1673 C CA . ARG A 1 214 ? -5.091 10.082 4.160 1.00 73.88 214 ARG A CA 1
ATOM 1674 C C . ARG A 1 214 ? -3.592 10.084 3.858 1.00 73.88 214 ARG A C 1
ATOM 1676 O O . ARG A 1 214 ? -3.017 11.162 3.717 1.00 73.88 214 ARG A O 1
ATOM 1683 N N . LYS A 1 215 ? -3.011 8.888 3.769 1.00 63.03 215 LYS A N 1
ATOM 1684 C CA . LYS A 1 215 ? -1.650 8.668 3.270 1.00 63.03 215 LYS A CA 1
ATOM 1685 C C . LYS A 1 215 ? -1.626 8.656 1.745 1.00 63.03 215 LYS A C 1
ATOM 1687 O O . LYS A 1 215 ? -2.665 8.280 1.153 1.00 63.03 215 LYS A O 1
#

Solvent-accessible surface area (backbone atoms only — not comparable to full-atom values): 11972 Å² total; per-residue (Å²): 134,86,80,80,69,74,75,80,44,59,54,50,37,34,34,36,37,54,66,69,57,39,45,60,45,36,58,71,86,39,21,51,46,29,59,93,54,40,77,80,42,58,85,59,53,70,89,58,45,77,47,30,36,34,28,23,15,63,32,39,63,59,18,56,70,46,46,64,57,52,40,72,73,58,30,74,42,64,49,57,40,77,47,12,51,54,44,43,52,74,71,70,49,78,67,38,70,52,83,64,42,73,63,75,83,74,56,85,78,70,65,87,44,62,49,57,67,66,60,52,54,50,52,70,71,40,93,84,51,74,53,42,42,34,37,27,42,51,69,70,56,46,75,51,18,45,58,75,87,44,48,76,49,31,49,90,50,34,78,82,50,44,85,78,56,70,77,91,34,43,32,42,26,29,31,57,64,11,62,50,4,49,52,40,30,54,56,39,45,76,72,70,43,56,53,23,13,39,77,29,36,44,50,56,36,70,88,27,51,73,47,80,46,84,124

Nearest PDB structures (foldseek):
  6mxv-assembly1_A  TM=4.310E-01  e=1.073E-12  Francisella tularensis subsp. tularensis SCHU S4
  3nt6-assembly1_B  TM=8.751E-01  e=1.284E-05  Shewanella loihica PV-4
  3foj-assembly1_A  TM=8.936E-01  e=8.911E-05  Staphylococcus saprophyticus subsp. saprophyticus ATCC 15305 = NCTC 7292
  4ocg-assembly1_A  TM=7.353E-01  e=8.615E-06  Shewanella loihica PV-4
  3gk5-assembly1_A  TM=8.003E-01  e=1.119E-04  Thermoplasma volcanium GSS1

pLDDT: mean 91.38, std 13.03, range [29.19, 98.56]

Secondary structure (DSSP, 8-state):
---------SEEEEE-S-HHHHHH-EETT-EE--GGGTGGGGGGS-S-TT-EEEEE-SSHHHHHHHHHHHHHTT--SEEE-TTHHHHHHHTT--EE-SPPP-S------PPTTBPPHHHHHHHHH-SS-SEEEEE-S-HHHHHT---TT-EE--TTTTTTSGGGS-SSSEEEEE-SSSHHHHHHHHHHHHTT--EEE--SEEEE-TTS-EEEE--

Foldseek 3Di:
DDPPPVPQDLEAEEEQEDQVVVLQKFAPPHAYDHVVCNLVCLVLDDPDLQRAYEYAYCAQPSLVVCQVVNVVSNNPNYYYDHGGPPVCVVVVHDMDNHRHHNGDDHDPDDDPQADDPVVVVVQLPDPPHLEAEEEQDDPVVVQQHAAPRHDYDHLVCCLVCVVVDDQRGEYEYEYQAFPSQVSSQVSQVVVPHRYHYHRFGWDAGNVNDIDTDHD